Protein AF-A0A942BEG3-F1 (afdb_monomer_lite)

Radius of gyration: 20.38 Å; chains: 1; bounding box: 55×44×57 Å

Structure (mmCIF, N/CA/C/O backbone):
data_AF-A0A942BEG3-F1
#
_entry.id   AF-A0A942BEG3-F1
#
loop_
_atom_site.group_PDB
_atom_site.id
_atom_site.type_symbol
_atom_site.label_atom_id
_atom_site.label_alt_id
_atom_site.label_comp_id
_atom_site.label_asym_id
_atom_site.label_entity_id
_atom_site.label_seq_id
_atom_site.pdbx_PDB_ins_code
_atom_site.Cartn_x
_atom_site.Cartn_y
_atom_site.Cartn_z
_atom_site.occupancy
_atom_site.B_iso_or_equiv
_atom_site.auth_seq_id
_atom_site.auth_comp_id
_atom_site.auth_asym_id
_atom_site.auth_atom_id
_atom_site.pdbx_PDB_model_num
ATOM 1 N N . MET A 1 1 ? -30.426 5.022 22.276 1.00 40.81 1 MET A N 1
ATOM 2 C CA . MET A 1 1 ? -29.641 4.137 23.157 1.00 40.81 1 MET A CA 1
ATOM 3 C C . MET A 1 1 ? -28.323 3.925 22.441 1.00 40.81 1 MET A C 1
ATOM 5 O O . MET A 1 1 ? -28.364 3.618 21.261 1.00 40.81 1 MET A O 1
ATOM 9 N N . THR A 1 2 ? -27.193 4.269 23.053 1.00 52.31 2 THR A N 1
ATOM 10 C CA . THR A 1 2 ? -25.874 4.032 22.446 1.00 52.31 2 THR A CA 1
ATOM 11 C C . THR A 1 2 ? -25.493 2.594 22.734 1.00 52.31 2 THR A C 1
ATOM 13 O O . THR A 1 2 ? -25.262 2.273 23.895 1.00 52.31 2 THR A O 1
ATOM 16 N N . ASP A 1 3 ? -25.489 1.747 21.712 1.00 76.31 3 ASP A N 1
ATOM 17 C CA . ASP A 1 3 ? -25.091 0.347 21.834 1.00 76.31 3 ASP A CA 1
ATOM 18 C C . ASP A 1 3 ? -23.605 0.223 22.205 1.00 76.31 3 ASP A C 1
ATOM 20 O O . ASP A 1 3 ? -22.800 1.132 21.959 1.00 76.31 3 ASP A O 1
ATOM 24 N N . SER A 1 4 ? -23.239 -0.901 22.827 1.00 82.00 4 SER A N 1
ATOM 25 C CA . SER A 1 4 ? -21.840 -1.212 23.120 1.00 82.00 4 SER A CA 1
ATOM 26 C C . SER A 1 4 ? -20.999 -1.124 21.842 1.00 82.00 4 SER A C 1
ATOM 28 O O . SER A 1 4 ? -21.424 -1.557 20.774 1.00 82.00 4 SER A O 1
ATOM 30 N N . THR A 1 5 ? -19.813 -0.525 21.935 1.00 90.25 5 THR A N 1
ATOM 31 C CA . THR A 1 5 ? -18.969 -0.228 20.770 1.00 90.25 5 THR A CA 1
ATOM 32 C C . THR A 1 5 ? -17.614 -0.914 20.882 1.00 90.25 5 THR A C 1
ATOM 34 O O . THR A 1 5 ? -16.876 -0.704 21.849 1.00 90.25 5 THR A O 1
ATOM 37 N N . TRP A 1 6 ? -17.265 -1.685 19.857 1.00 93.06 6 TRP A N 1
ATOM 38 C CA . TRP A 1 6 ? -15.943 -2.275 19.691 1.00 93.06 6 TRP A CA 1
ATOM 39 C C . TRP A 1 6 ? -14.926 -1.259 19.154 1.00 93.06 6 TRP A C 1
ATOM 41 O O . TRP A 1 6 ? -15.223 -0.465 18.262 1.00 93.06 6 TRP A O 1
ATOM 51 N N . LEU A 1 7 ? -13.709 -1.312 19.692 1.00 92.56 7 LEU A N 1
ATOM 52 C CA . LEU A 1 7 ? -12.570 -0.477 19.322 1.00 92.56 7 LEU A CA 1
ATOM 53 C C . LEU A 1 7 ? -11.312 -1.341 19.210 1.00 92.56 7 LEU A C 1
ATOM 55 O O . LEU A 1 7 ? -11.016 -2.139 20.099 1.00 92.56 7 LEU A O 1
ATOM 59 N N . ALA A 1 8 ? -10.526 -1.132 18.163 1.00 93.19 8 ALA A N 1
ATOM 60 C CA . ALA A 1 8 ? -9.246 -1.793 17.949 1.00 93.19 8 ALA A CA 1
ATOM 61 C C . ALA A 1 8 ? -8.104 -0.807 18.238 1.00 93.19 8 ALA A C 1
ATOM 63 O O . ALA A 1 8 ? -7.945 0.191 17.543 1.00 93.19 8 ALA A O 1
ATOM 64 N N . LYS A 1 9 ? -7.313 -1.051 19.285 1.00 92.31 9 LYS A N 1
ATOM 65 C CA . LYS A 1 9 ? -6.178 -0.204 19.671 1.00 92.31 9 LYS A CA 1
ATOM 66 C C . LYS A 1 9 ? -5.033 -0.363 18.676 1.00 92.31 9 LYS A C 1
ATOM 68 O O . LYS A 1 9 ? -4.484 -1.458 18.529 1.00 92.31 9 LYS A O 1
ATOM 73 N N . LEU A 1 10 ? -4.643 0.745 18.065 1.00 92.88 10 LEU A N 1
ATOM 74 C CA . LEU A 1 10 ? -3.567 0.826 17.092 1.00 92.88 10 LEU A CA 1
ATOM 75 C C . LEU A 1 10 ? -2.234 1.181 17.755 1.00 92.88 10 LEU A C 1
ATOM 77 O O . LEU A 1 10 ? -2.175 1.851 18.788 1.00 92.88 10 LEU A O 1
ATOM 81 N N . THR A 1 11 ? -1.153 0.758 17.115 1.00 90.19 11 THR A N 1
ATOM 82 C CA . THR A 1 11 ? 0.217 1.203 17.379 1.00 90.19 11 THR A CA 1
ATOM 83 C C . THR A 1 11 ? 0.838 1.703 16.084 1.00 90.19 11 THR A C 1
ATOM 85 O O . THR A 1 11 ? 0.366 1.384 14.997 1.00 90.19 11 THR A O 1
ATOM 88 N N . GLY A 1 12 ? 1.903 2.487 16.181 1.00 86.50 12 GLY A N 1
ATOM 89 C CA . GLY A 1 12 ? 2.607 2.998 15.013 1.00 86.50 12 GLY A CA 1
ATOM 90 C C . GLY A 1 12 ? 3.121 4.403 15.246 1.00 86.50 12 GLY A C 1
ATOM 91 O O . GLY A 1 12 ? 3.011 4.950 16.346 1.00 86.50 12 GLY A O 1
ATOM 92 N N . ASP A 1 13 ? 3.693 4.967 14.193 1.00 85.38 13 ASP A N 1
ATOM 93 C CA . ASP A 1 13 ? 4.140 6.348 14.193 1.00 85.38 13 ASP A CA 1
ATOM 94 C C . ASP A 1 13 ? 2.942 7.309 14.298 1.00 85.38 13 ASP A C 1
ATOM 96 O O . ASP A 1 13 ? 1.910 7.127 13.641 1.00 85.38 13 ASP A O 1
ATOM 100 N N . SER A 1 14 ? 3.060 8.326 15.155 1.00 85.25 14 SER A N 1
ATOM 101 C CA . SER A 1 14 ? 1.963 9.262 15.413 1.00 85.25 14 SER A CA 1
ATOM 102 C C . SER A 1 14 ? 1.617 10.101 14.188 1.00 85.25 14 SER A C 1
ATOM 104 O O . SER A 1 14 ? 0.451 10.459 14.031 1.00 85.25 14 SER A O 1
ATOM 106 N N . LEU A 1 15 ? 2.580 10.375 13.303 1.00 84.25 15 LEU A N 1
ATOM 107 C CA . LEU A 1 15 ? 2.332 11.123 12.078 1.00 84.25 15 LEU A CA 1
ATOM 108 C C . LEU A 1 15 ? 1.559 10.274 11.068 1.00 84.25 15 LEU A C 1
ATOM 110 O O . LEU A 1 15 ? 0.627 10.787 10.449 1.00 84.25 15 LEU A O 1
ATOM 114 N N . THR A 1 16 ? 1.863 8.972 10.953 1.00 86.56 16 THR A N 1
ATOM 115 C CA . THR A 1 16 ? 1.041 8.048 10.148 1.00 86.56 16 THR A CA 1
ATOM 116 C C . THR A 1 16 ? -0.406 8.056 10.634 1.00 86.56 16 THR A C 1
ATOM 118 O O . THR A 1 16 ? -1.333 8.203 9.840 1.00 86.56 16 THR A O 1
ATOM 121 N N . LEU A 1 17 ? -0.607 7.911 11.946 1.00 90.50 17 LEU A N 1
ATOM 122 C CA . LEU A 1 17 ? -1.939 7.816 12.545 1.00 90.50 17 LEU A CA 1
ATOM 123 C C . LEU A 1 17 ? -2.729 9.127 12.404 1.00 90.50 17 LEU A C 1
ATOM 125 O O . LEU A 1 17 ? -3.921 9.084 12.112 1.00 90.50 17 LEU A O 1
ATOM 129 N N . GLN A 1 18 ? -2.069 10.283 12.525 1.00 88.12 18 GLN A N 1
ATOM 130 C CA . GLN A 1 18 ? -2.678 11.595 12.268 1.00 88.12 18 GLN A CA 1
ATOM 131 C C . GLN A 1 18 ? -3.032 11.796 10.790 1.00 88.12 18 GLN A C 1
ATOM 133 O O . GLN A 1 18 ? -4.123 12.273 10.484 1.00 88.12 18 GLN A O 1
ATOM 138 N N . CYS A 1 19 ? -2.141 11.404 9.875 1.00 86.19 19 CYS A N 1
ATOM 139 C CA . CYS A 1 19 ? -2.401 11.445 8.437 1.00 86.19 19 CYS A CA 1
ATOM 140 C C . CYS A 1 19 ? -3.635 10.601 8.078 1.00 86.19 19 CYS A C 1
ATOM 142 O O . CYS A 1 19 ? -4.570 11.103 7.453 1.00 86.19 19 CYS A O 1
ATOM 144 N N . LEU A 1 20 ? -3.690 9.355 8.562 1.00 87.81 20 LEU A N 1
ATOM 145 C CA . LEU A 1 20 ? -4.831 8.463 8.358 1.00 87.81 20 LEU A CA 1
ATOM 146 C C . LEU A 1 20 ? -6.110 8.977 9.032 1.00 87.81 20 LEU A C 1
ATOM 148 O O . LEU A 1 20 ? -7.185 8.847 8.460 1.00 87.81 20 LEU A O 1
ATOM 152 N N . GLN A 1 21 ? -6.028 9.595 10.211 1.00 88.19 21 GLN A N 1
ATOM 153 C CA . GLN A 1 21 ? -7.191 10.224 10.842 1.00 88.19 21 GLN A CA 1
ATOM 154 C C . GLN A 1 21 ? -7.774 11.350 9.981 1.00 88.19 21 GLN A C 1
ATOM 156 O O . GLN A 1 21 ? -8.994 11.462 9.871 1.00 88.19 21 GLN A O 1
ATOM 161 N N . GLY A 1 22 ? -6.921 12.162 9.350 1.00 82.69 22 GLY A N 1
ATOM 162 C CA . GLY A 1 22 ? -7.369 13.172 8.390 1.00 82.69 22 GLY A CA 1
ATOM 163 C C . GLY A 1 22 ? -8.104 12.555 7.199 1.00 82.69 22 GLY A C 1
ATOM 164 O O . GLY A 1 22 ? -9.065 13.136 6.709 1.00 82.69 22 GLY A O 1
ATOM 165 N N . MET A 1 23 ? -7.695 11.356 6.779 1.00 81.44 23 MET A N 1
ATOM 166 C CA . MET A 1 23 ? -8.265 10.614 5.651 1.00 81.44 23 MET A CA 1
ATOM 167 C C . MET A 1 23 ? -9.548 9.836 5.976 1.00 81.44 23 MET A C 1
ATOM 169 O O . MET A 1 23 ? -10.380 9.635 5.094 1.00 81.44 23 MET A O 1
ATOM 173 N N . PHE A 1 24 ? -9.712 9.395 7.225 1.00 81.50 24 PHE A N 1
ATOM 174 C CA . PHE A 1 24 ? -10.790 8.508 7.668 1.00 81.50 24 PHE A CA 1
ATOM 175 C C . PHE A 1 24 ? -11.441 9.054 8.947 1.00 81.50 24 PHE A C 1
ATOM 177 O O . PHE A 1 24 ? -11.011 8.771 10.070 1.00 81.50 24 PHE A O 1
ATOM 184 N N . SER A 1 25 ? -12.477 9.876 8.760 1.00 71.12 25 SER A N 1
ATOM 185 C CA . SER A 1 25 ? -13.145 10.630 9.832 1.00 71.12 25 SER A CA 1
ATOM 186 C C . SER A 1 25 ? -14.675 10.473 9.8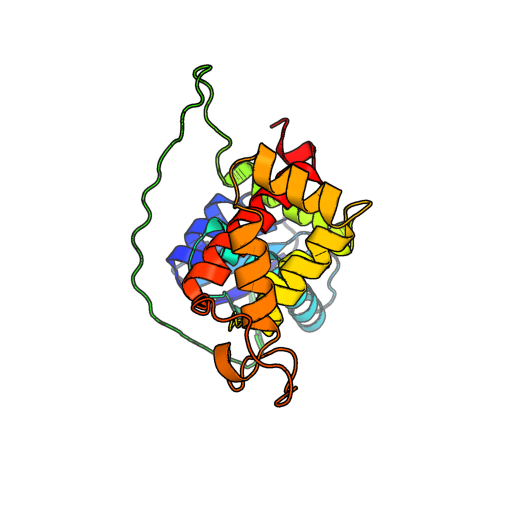60 1.00 71.12 25 SER A C 1
ATOM 188 O O . SER A 1 25 ? -15.368 11.258 10.509 1.00 71.12 25 SER A O 1
ATOM 190 N N . ASP A 1 26 ? -15.225 9.461 9.185 1.00 73.50 26 ASP A N 1
ATOM 191 C CA . ASP A 1 26 ? -16.673 9.231 9.101 1.00 73.50 26 ASP A CA 1
ATOM 192 C C . ASP A 1 26 ? -17.178 8.117 10.031 1.00 73.50 26 ASP A C 1
ATOM 194 O O . ASP A 1 26 ? -16.445 7.594 10.861 1.00 73.50 26 ASP A O 1
ATOM 198 N N . GLN A 1 27 ? -18.475 7.802 9.956 1.00 68.75 27 GLN A N 1
ATOM 199 C CA . GLN A 1 27 ? -19.100 6.803 10.827 1.00 68.75 27 GLN A CA 1
ATOM 200 C C . GLN A 1 27 ? -18.827 5.348 10.414 1.00 68.75 27 GLN A C 1
ATOM 202 O O . GLN A 1 27 ? -19.077 4.455 11.223 1.00 68.75 27 GLN A O 1
ATOM 207 N N . GLU A 1 28 ? -18.356 5.093 9.191 1.00 82.69 28 GLU A N 1
ATOM 208 C CA . GLU A 1 28 ? -18.047 3.742 8.711 1.00 82.69 28 GLU A CA 1
ATOM 209 C C . GLU A 1 28 ? -16.646 3.312 9.140 1.00 82.69 28 GLU A C 1
ATOM 211 O O . GLU A 1 28 ? -16.483 2.189 9.609 1.00 82.69 28 GLU A O 1
ATOM 216 N N . LEU A 1 29 ? -15.660 4.211 9.049 1.00 87.69 29 LEU A N 1
ATOM 217 C CA . LEU A 1 29 ? -14.286 3.959 9.477 1.00 87.69 29 LEU A CA 1
ATOM 218 C C . LEU A 1 29 ? -13.684 5.214 10.115 1.00 87.69 29 LEU A C 1
ATOM 220 O O . LEU A 1 29 ? -13.542 6.255 9.471 1.00 87.69 29 LEU A O 1
ATOM 224 N N . LEU A 1 30 ? -13.297 5.102 11.383 1.00 89.75 30 LEU A N 1
ATOM 225 C CA . LEU A 1 30 ? -12.898 6.239 12.202 1.00 89.75 30 LEU A CA 1
ATOM 226 C C . LEU A 1 30 ? -11.649 5.934 13.018 1.00 89.75 30 LEU A C 1
ATOM 228 O O . LEU A 1 30 ? -11.636 5.004 13.827 1.00 89.75 30 LEU A O 1
ATOM 232 N N . LEU A 1 31 ? -10.625 6.772 12.862 1.00 91.44 31 LEU A N 1
ATOM 233 C CA . LEU A 1 31 ? -9.457 6.768 13.738 1.00 91.44 31 LEU A CA 1
ATOM 234 C C . LEU A 1 31 ? -9.611 7.840 14.822 1.00 91.44 31 LEU A C 1
ATOM 236 O O . LEU A 1 31 ? -9.797 9.027 14.544 1.00 91.44 31 LEU A O 1
ATOM 240 N N . LYS A 1 32 ? -9.512 7.423 16.085 1.00 91.00 32 LYS A N 1
ATOM 241 C CA . LYS A 1 32 ? -9.624 8.298 17.258 1.00 91.00 32 LYS A CA 1
ATOM 242 C C . LYS A 1 32 ? -8.336 8.298 18.052 1.00 91.00 32 LYS A C 1
ATOM 244 O O . LYS A 1 32 ? -7.739 7.247 18.261 1.00 91.00 32 LYS A O 1
ATOM 249 N N . ASN A 1 33 ? -7.973 9.471 18.555 1.00 91.25 33 ASN A N 1
ATOM 250 C CA . ASN A 1 33 ? -7.007 9.601 19.632 1.00 91.25 33 ASN A CA 1
ATOM 251 C C . ASN A 1 33 ? -7.777 9.827 20.938 1.00 91.25 33 ASN A C 1
ATOM 253 O O . ASN A 1 33 ? -8.463 10.838 21.081 1.00 91.25 33 ASN A O 1
ATOM 257 N N . GLU A 1 34 ? -7.690 8.881 21.868 1.00 89.50 34 GLU A N 1
ATOM 258 C CA . GLU A 1 34 ? -8.261 9.003 23.207 1.00 89.50 34 GLU A CA 1
ATOM 259 C C . GLU A 1 34 ? -7.121 8.991 24.226 1.00 89.50 34 GLU A C 1
ATOM 261 O O . GLU A 1 34 ? -6.489 7.962 24.462 1.00 89.50 34 GLU A O 1
ATOM 266 N N . SER A 1 35 ? -6.851 10.146 24.839 1.00 85.81 35 SER A N 1
ATOM 267 C CA . SER A 1 35 ? -5.828 10.293 25.887 1.00 85.81 35 SER A CA 1
ATOM 268 C C . SER A 1 35 ? -4.427 9.812 25.472 1.00 85.81 35 SER A C 1
ATOM 270 O O . SER A 1 35 ? -3.689 9.270 26.291 1.00 85.81 35 SER A O 1
ATOM 272 N N . GLY A 1 36 ? -4.056 10.005 24.202 1.00 85.06 36 GLY A N 1
ATOM 273 C CA . GLY A 1 36 ? -2.754 9.609 23.655 1.00 85.06 36 GLY A CA 1
ATOM 274 C C . GLY A 1 36 ? -2.714 8.207 23.043 1.00 85.06 36 GLY A C 1
ATOM 275 O O . GLY A 1 36 ? -1.760 7.895 22.334 1.00 85.06 36 GLY A O 1
ATOM 276 N N . ASP A 1 37 ? -3.751 7.393 23.245 1.00 89.12 37 ASP A N 1
ATOM 277 C CA . ASP A 1 37 ? -3.900 6.096 22.591 1.00 89.12 37 ASP A CA 1
ATOM 278 C C . ASP A 1 37 ? -4.717 6.225 21.301 1.00 89.12 37 ASP A C 1
ATOM 280 O O . ASP A 1 37 ? -5.713 6.948 21.245 1.00 89.12 37 ASP A O 1
ATOM 284 N N . TRP A 1 38 ? -4.323 5.479 20.270 1.00 92.56 38 TRP A N 1
ATOM 285 C CA . TRP A 1 38 ? -5.026 5.454 18.991 1.00 92.56 38 TRP A CA 1
ATOM 286 C C . TRP A 1 38 ? -5.954 4.251 18.885 1.00 92.56 38 TRP A C 1
ATOM 288 O O . TRP A 1 38 ? -5.572 3.130 19.221 1.00 92.56 38 TRP A O 1
ATOM 298 N N . PHE A 1 39 ? -7.161 4.476 18.377 1.00 93.50 39 PHE A N 1
ATOM 299 C CA . PHE A 1 39 ? -8.176 3.448 18.192 1.00 93.50 39 PHE A CA 1
ATOM 300 C C . PHE A 1 39 ? -8.786 3.534 16.799 1.00 93.50 39 PHE A C 1
ATOM 302 O O . PHE A 1 39 ? -9.136 4.617 16.335 1.00 93.50 39 PHE A O 1
ATOM 309 N N . LEU A 1 40 ? -8.954 2.378 16.171 1.00 94.31 40 LEU A N 1
ATOM 310 C CA . LEU A 1 40 ? -9.803 2.177 15.013 1.00 94.31 40 LEU A CA 1
ATOM 311 C C . LEU A 1 40 ? -11.204 1.793 15.488 1.00 94.31 40 LEU A C 1
ATOM 313 O O . LEU A 1 40 ? -11.367 0.896 16.318 1.00 94.31 40 LEU A O 1
ATOM 317 N N . GLN A 1 41 ? -12.206 2.456 14.934 1.00 93.75 41 GLN A N 1
ATOM 318 C CA . GLN A 1 41 ? -13.604 2.066 15.006 1.00 93.75 41 GLN A CA 1
ATOM 319 C C . GLN A 1 41 ? -14.089 1.830 13.578 1.00 93.75 41 GLN A C 1
ATOM 321 O O . GLN A 1 41 ? -13.846 2.662 12.707 1.00 93.75 41 GLN A O 1
ATOM 326 N N . ALA A 1 42 ? -14.768 0.713 13.349 1.00 92.31 42 ALA A N 1
ATOM 327 C CA . ALA A 1 42 ? -15.281 0.337 12.041 1.00 92.31 42 ALA A CA 1
ATOM 328 C C . ALA A 1 42 ? -16.721 -0.170 12.173 1.00 92.31 42 ALA A C 1
ATOM 330 O O . ALA A 1 42 ? -17.075 -0.763 13.198 1.00 92.31 42 ALA A O 1
ATOM 331 N N . LYS A 1 43 ? -17.554 0.054 11.157 1.00 91.44 43 LYS A N 1
ATOM 332 C CA . LYS A 1 43 ? -18.934 -0.452 11.126 1.00 91.44 43 LYS A CA 1
ATOM 333 C C . LYS A 1 43 ? -18.962 -1.979 11.122 1.00 91.44 43 LYS A C 1
ATOM 335 O O . LYS A 1 43 ? -19.804 -2.566 11.787 1.00 91.44 43 LYS A O 1
ATOM 340 N N . GLU A 1 44 ? -18.001 -2.604 10.454 1.00 90.94 44 GLU A N 1
ATOM 341 C CA . GLU A 1 44 ? -17.806 -4.052 10.369 1.00 90.94 44 GLU A CA 1
ATOM 342 C C . GLU A 1 44 ? -17.633 -4.699 11.751 1.00 90.94 44 GLU A C 1
ATOM 344 O O . GLU A 1 44 ? -17.971 -5.864 11.944 1.00 90.94 44 GLU A O 1
ATOM 349 N N . PHE A 1 45 ? -17.170 -3.943 12.754 1.00 94.12 45 PHE A N 1
ATOM 350 C CA . PHE A 1 45 ? -17.065 -4.467 14.114 1.00 94.12 45 PHE A CA 1
ATOM 351 C C . PHE A 1 45 ? -18.431 -4.700 14.768 1.00 94.12 45 PHE A C 1
ATOM 353 O O . PHE A 1 45 ? -18.506 -5.468 15.720 1.00 94.12 45 PHE A O 1
ATOM 360 N N . GLN A 1 46 ? -19.509 -4.070 14.290 1.00 91.25 46 GLN A N 1
ATOM 361 C CA . GLN A 1 46 ? -20.857 -4.250 14.849 1.00 91.25 46 GLN A CA 1
ATOM 362 C C . GLN A 1 46 ? -21.384 -5.674 14.649 1.00 91.25 46 GLN A C 1
ATOM 364 O O . GLN A 1 46 ? -22.150 -6.160 15.477 1.00 91.25 46 GLN A O 1
ATOM 369 N N . ASP A 1 47 ? -20.937 -6.345 13.587 1.00 91.50 47 ASP A N 1
ATOM 370 C CA . ASP A 1 47 ? -21.334 -7.717 13.270 1.00 91.50 47 ASP A CA 1
ATOM 371 C C . ASP A 1 47 ? -20.476 -8.766 14.006 1.00 91.50 47 ASP A C 1
ATOM 373 O O . ASP A 1 47 ? -20.794 -9.958 13.982 1.00 91.50 47 ASP A O 1
ATOM 377 N N . CYS A 1 48 ? -19.405 -8.335 14.687 1.00 92.06 48 CYS A N 1
ATOM 378 C CA . CYS A 1 48 ? -18.502 -9.209 15.431 1.00 92.06 48 CYS A CA 1
ATOM 379 C C . CYS A 1 48 ? -19.074 -9.579 16.807 1.00 92.06 48 CYS A C 1
ATOM 381 O O . CYS A 1 48 ? -19.497 -8.728 17.598 1.00 92.06 48 CYS A O 1
ATOM 383 N N . ARG A 1 49 ? -19.011 -10.868 17.131 1.00 90.31 49 ARG A N 1
ATOM 384 C CA . ARG A 1 49 ? -19.583 -11.466 18.346 1.00 90.31 49 ARG A CA 1
ATOM 385 C C . ARG A 1 49 ? -18.635 -11.412 19.533 1.00 90.31 49 ARG A C 1
ATOM 387 O O . ARG A 1 49 ? -19.086 -11.352 20.676 1.00 90.31 49 ARG A O 1
ATOM 394 N N . ASP A 1 50 ? -17.334 -11.437 19.270 1.00 86.62 50 ASP A N 1
ATOM 395 C CA . ASP A 1 50 ? -16.296 -11.434 20.292 1.00 86.62 50 ASP A CA 1
ATOM 396 C C . ASP A 1 50 ? -15.046 -10.656 19.859 1.00 86.62 50 ASP A C 1
ATOM 398 O O . ASP A 1 50 ? -14.916 -10.194 18.724 1.00 86.62 50 ASP A O 1
ATOM 402 N N . SER A 1 51 ? -14.113 -10.482 20.797 1.00 84.38 51 SER A N 1
ATOM 403 C CA . SER A 1 51 ? -12.890 -9.717 20.563 1.00 84.38 51 SER A CA 1
ATOM 404 C C . SER A 1 51 ? -11.927 -10.380 19.574 1.00 84.38 51 SER A C 1
ATOM 406 O O . SER A 1 51 ? -11.091 -9.675 19.011 1.00 84.38 51 SER A O 1
ATOM 408 N N . GLY A 1 52 ? -12.026 -11.695 19.352 1.00 82.12 52 GLY A N 1
ATOM 409 C CA . GLY A 1 52 ? -11.239 -12.417 18.356 1.00 82.12 52 GLY A CA 1
ATOM 410 C C . GLY A 1 52 ? -11.714 -12.111 16.938 1.00 82.12 52 GLY A C 1
ATOM 411 O O . GLY A 1 52 ? -10.896 -11.763 16.089 1.00 82.12 52 GLY A O 1
ATOM 412 N N . GLU A 1 53 ? -13.028 -12.138 16.702 1.00 89.81 53 GLU A N 1
ATOM 413 C CA . GLU A 1 53 ? -13.619 -11.729 15.417 1.00 89.81 53 GLU A CA 1
ATOM 414 C C . GLU A 1 53 ? -13.282 -10.265 15.082 1.00 89.81 53 GLU A C 1
ATOM 416 O O . GLU A 1 53 ? -12.883 -9.955 13.955 1.00 89.81 53 GLU A O 1
ATOM 421 N N . VAL A 1 54 ? -13.338 -9.367 16.075 1.00 90.44 54 VAL A N 1
ATOM 422 C CA . VAL A 1 54 ? -12.915 -7.966 15.895 1.00 90.44 54 VAL A CA 1
ATOM 423 C C . VAL A 1 54 ? -11.425 -7.867 15.577 1.00 90.44 54 VAL A C 1
ATOM 425 O O . VAL A 1 54 ? -11.041 -7.059 14.738 1.00 90.44 54 VAL A O 1
ATOM 428 N N . TYR A 1 55 ? -10.573 -8.657 16.236 1.00 86.88 55 TYR A N 1
ATOM 429 C CA . TYR A 1 55 ? -9.130 -8.628 15.995 1.00 86.88 55 TYR A CA 1
ATOM 430 C C . TYR A 1 55 ? -8.785 -9.043 14.560 1.00 86.88 55 TYR A C 1
ATOM 432 O O . TYR A 1 55 ? -8.015 -8.348 13.897 1.00 86.88 55 TYR A O 1
ATOM 440 N N . GLU A 1 56 ? -9.378 -10.130 14.062 1.00 88.88 56 GLU A N 1
ATOM 441 C CA . GLU A 1 56 ? -9.157 -10.593 12.688 1.00 88.88 56 GLU A CA 1
ATOM 442 C C . GLU A 1 56 ? -9.692 -9.583 11.663 1.00 88.88 56 GLU A C 1
ATOM 444 O O . GLU A 1 56 ? -8.958 -9.194 10.753 1.00 88.88 56 GLU A O 1
ATOM 449 N N . THR A 1 57 ? -10.903 -9.058 11.878 1.00 93.50 57 THR A N 1
ATOM 450 C CA . THR A 1 57 ? -11.491 -8.008 11.025 1.00 93.50 57 THR A CA 1
ATOM 451 C C . THR A 1 57 ? -10.625 -6.746 11.016 1.00 93.50 57 THR A C 1
ATOM 453 O O . THR A 1 57 ? -10.334 -6.173 9.965 1.00 93.50 57 THR A O 1
ATOM 456 N N . ALA A 1 58 ? -10.145 -6.313 12.185 1.00 93.19 58 ALA A N 1
ATOM 457 C CA . ALA A 1 58 ? -9.243 -5.175 12.294 1.00 93.19 58 ALA A CA 1
ATOM 458 C C . ALA A 1 58 ? -7.926 -5.445 11.560 1.00 93.19 58 ALA A C 1
ATOM 460 O O . ALA A 1 58 ? -7.437 -4.564 10.860 1.00 93.19 58 ALA A O 1
ATOM 461 N N . ARG A 1 59 ? -7.358 -6.652 11.664 1.00 91.50 59 ARG A N 1
ATOM 462 C CA . ARG A 1 59 ? -6.122 -7.019 10.961 1.00 91.50 59 ARG A CA 1
ATOM 463 C C . ARG A 1 59 ? -6.279 -6.910 9.443 1.00 91.50 59 ARG A C 1
ATOM 465 O O . ARG A 1 59 ? -5.377 -6.391 8.792 1.00 91.50 59 ARG A O 1
ATOM 472 N N . GLU A 1 60 ? -7.406 -7.353 8.892 1.00 91.88 60 GLU A N 1
ATOM 473 C CA . GLU A 1 60 ? -7.710 -7.215 7.461 1.00 91.88 60 GLU A CA 1
ATOM 474 C C . GLU A 1 60 ? -7.828 -5.744 7.041 1.00 91.88 60 GLU A C 1
ATOM 476 O O . GLU A 1 60 ? -7.212 -5.326 6.060 1.00 91.88 60 GLU A O 1
ATOM 481 N N . LEU A 1 61 ? -8.525 -4.922 7.830 1.00 92.62 61 LEU A N 1
ATOM 482 C CA . LEU A 1 61 ? -8.605 -3.478 7.588 1.00 92.62 61 LEU A CA 1
ATOM 483 C C . LEU A 1 61 ? -7.232 -2.797 7.685 1.00 92.62 61 LEU A C 1
ATOM 485 O O . LEU A 1 61 ? -6.927 -1.910 6.886 1.00 92.62 61 LEU A O 1
ATOM 489 N N . LEU A 1 62 ? -6.374 -3.220 8.620 1.00 92.38 62 LEU A N 1
ATOM 490 C CA . LEU A 1 62 ? -5.023 -2.680 8.779 1.00 92.38 62 LEU A CA 1
ATOM 491 C C . LEU A 1 62 ? -4.140 -2.923 7.552 1.00 92.38 62 LEU A C 1
ATOM 493 O O . LEU A 1 62 ? -3.296 -2.079 7.257 1.00 92.38 62 LEU A O 1
ATOM 497 N N . VAL A 1 63 ? -4.311 -4.038 6.835 1.00 91.88 63 VAL A N 1
ATOM 498 C CA . VAL A 1 63 ? -3.594 -4.282 5.569 1.00 91.88 63 VAL A CA 1
ATOM 499 C C . VAL A 1 63 ? -3.921 -3.174 4.569 1.00 91.88 63 VAL A C 1
ATOM 501 O O . VAL A 1 63 ? -3.018 -2.551 4.011 1.00 91.88 63 VAL A O 1
ATOM 504 N N . LEU A 1 64 ? -5.206 -2.861 4.403 1.00 92.12 64 LEU A N 1
ATOM 505 C CA . LEU A 1 64 ? -5.652 -1.831 3.469 1.00 92.12 64 LEU A CA 1
ATOM 506 C C . LEU A 1 64 ? -5.220 -0.428 3.916 1.00 92.12 64 LEU A C 1
ATOM 508 O O . LEU A 1 64 ? -4.681 0.334 3.112 1.00 92.12 64 LEU A O 1
ATOM 512 N N . LEU A 1 65 ? -5.371 -0.112 5.207 1.00 91.94 65 LEU A N 1
ATOM 513 C CA . LEU A 1 65 ? -4.936 1.164 5.785 1.00 91.94 65 LEU A CA 1
ATOM 514 C C . LEU A 1 65 ? -3.429 1.385 5.623 1.00 91.94 65 LEU A C 1
ATOM 516 O O . LEU A 1 65 ? -3.010 2.484 5.272 1.00 91.94 65 LEU A O 1
ATOM 520 N N . ASN A 1 66 ? -2.613 0.348 5.827 1.00 92.00 66 ASN A N 1
ATOM 521 C CA . ASN A 1 66 ? -1.172 0.424 5.599 1.00 92.00 66 ASN A CA 1
ATOM 522 C C . ASN A 1 66 ? -0.830 0.621 4.118 1.00 92.00 66 ASN A C 1
ATOM 524 O O . ASN A 1 66 ? 0.100 1.364 3.812 1.00 92.00 66 ASN A O 1
ATOM 528 N N . GLY A 1 67 ? -1.587 0.018 3.196 1.00 92.00 67 GLY A N 1
ATOM 529 C CA . GLY A 1 67 ? -1.435 0.264 1.760 1.00 92.00 67 GLY A CA 1
ATOM 530 C C . GLY A 1 67 ? -1.716 1.721 1.379 1.00 92.00 67 GLY A C 1
ATOM 531 O O . GLY A 1 67 ? -0.937 2.336 0.651 1.00 92.00 67 GLY A O 1
ATOM 532 N N . VAL A 1 68 ? -2.786 2.306 1.929 1.00 90.25 68 VAL A N 1
ATOM 533 C CA . VAL A 1 68 ? -3.112 3.733 1.754 1.00 90.25 68 VAL A CA 1
ATOM 534 C C . VAL A 1 68 ? -2.033 4.616 2.391 1.00 90.25 68 VAL A C 1
ATOM 536 O O . VAL A 1 68 ? -1.512 5.527 1.745 1.00 90.25 68 VAL A O 1
ATOM 539 N N . ALA A 1 69 ? -1.619 4.319 3.624 1.00 89.19 69 ALA A N 1
ATOM 540 C CA . ALA A 1 69 ? -0.565 5.061 4.314 1.00 89.19 69 ALA A CA 1
ATOM 541 C C . ALA A 1 69 ? 0.760 5.051 3.537 1.00 89.19 69 ALA A C 1
ATOM 543 O O . ALA A 1 69 ? 1.422 6.087 3.435 1.00 89.19 69 ALA A O 1
ATOM 544 N N . ALA A 1 70 ? 1.125 3.912 2.943 1.00 89.38 70 ALA A N 1
ATOM 545 C CA . ALA A 1 70 ? 2.333 3.772 2.138 1.00 89.38 70 ALA A CA 1
ATOM 546 C C . ALA A 1 70 ? 2.327 4.691 0.904 1.00 89.38 70 ALA A C 1
ATOM 548 O O . ALA A 1 70 ? 3.384 5.181 0.505 1.00 89.38 70 ALA A O 1
ATOM 549 N N . LEU A 1 71 ? 1.153 4.958 0.322 1.00 88.19 71 LEU A N 1
ATOM 550 C CA . LEU A 1 71 ? 1.010 5.847 -0.831 1.00 88.19 71 LEU A CA 1
ATOM 551 C C . LEU A 1 71 ? 0.985 7.326 -0.459 1.00 88.19 71 LEU A C 1
ATOM 553 O O . LEU A 1 71 ? 1.533 8.135 -1.209 1.00 88.19 71 LEU A O 1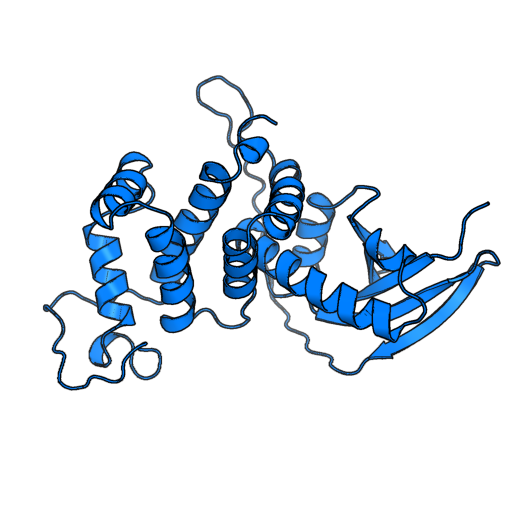
ATOM 557 N N . TYR A 1 72 ? 0.328 7.688 0.644 1.00 85.00 72 TYR A N 1
ATOM 558 C CA . TYR A 1 72 ? -0.038 9.085 0.900 1.00 85.00 72 TYR A CA 1
ATOM 559 C C . TYR A 1 72 ? 0.572 9.689 2.166 1.00 85.00 72 TYR A C 1
ATOM 561 O O . TYR A 1 72 ? 0.758 10.901 2.221 1.00 85.00 72 TYR A O 1
ATOM 569 N N . CYS A 1 73 ? 0.924 8.877 3.164 1.00 80.88 73 CYS A N 1
ATOM 570 C CA . CYS A 1 73 ? 1.459 9.371 4.433 1.00 80.88 73 CYS A CA 1
ATOM 571 C C . CYS A 1 73 ? 2.991 9.338 4.494 1.00 80.88 73 CYS A C 1
ATOM 573 O O . CYS A 1 73 ? 3.565 9.921 5.401 1.00 80.88 73 CYS A O 1
ATOM 575 N N . ASN A 1 74 ? 3.666 8.672 3.548 1.00 70.38 74 ASN A N 1
ATOM 576 C CA . ASN A 1 74 ? 5.130 8.522 3.508 1.00 70.38 74 ASN A CA 1
ATOM 577 C C . ASN A 1 74 ? 5.761 8.001 4.822 1.00 70.38 74 ASN A C 1
ATOM 579 O O . ASN A 1 74 ? 6.956 8.173 5.030 1.00 70.38 74 ASN A O 1
ATOM 583 N N . ALA A 1 75 ? 4.986 7.358 5.695 1.00 71.50 75 ALA A N 1
ATOM 584 C CA . ALA A 1 75 ? 5.372 7.066 7.072 1.00 71.50 75 ALA A CA 1
ATOM 585 C C . ALA A 1 75 ? 5.329 5.555 7.383 1.00 71.50 75 ALA A C 1
ATOM 587 O O . ALA A 1 75 ? 4.997 4.732 6.527 1.00 71.50 75 ALA A O 1
ATOM 588 N N . GLY A 1 76 ? 5.755 5.178 8.594 1.00 75.81 76 GLY A N 1
ATOM 589 C CA . GLY A 1 76 ? 5.894 3.777 9.007 1.00 75.81 76 GLY A CA 1
ATOM 590 C C . GLY A 1 76 ? 4.552 3.045 9.162 1.00 75.81 76 GLY A C 1
ATOM 591 O O . GLY A 1 76 ? 3.523 3.701 9.350 1.00 75.81 76 GLY A O 1
ATOM 592 N N . PRO A 1 77 ? 4.550 1.698 9.119 1.00 84.44 77 PRO A N 1
ATOM 593 C CA . PRO A 1 77 ? 3.325 0.914 9.208 1.00 84.44 77 PRO A CA 1
ATOM 594 C C . PRO A 1 77 ? 2.667 1.045 10.585 1.00 84.44 77 PRO A C 1
ATOM 596 O O . PRO A 1 77 ? 3.342 1.173 11.612 1.00 84.44 77 PRO A O 1
ATOM 599 N N . ILE A 1 78 ? 1.342 0.955 10.594 1.00 90.44 78 ILE A N 1
ATOM 600 C CA . ILE A 1 78 ? 0.528 0.828 11.797 1.00 90.44 78 ILE A CA 1
ATOM 601 C C . ILE A 1 78 ? 0.316 -0.648 12.143 1.00 90.44 78 ILE A C 1
ATOM 603 O O . ILE A 1 78 ? 0.213 -1.510 11.266 1.00 90.44 78 ILE A O 1
ATOM 607 N N . GLY A 1 79 ? 0.262 -0.935 13.438 1.00 89.69 79 GLY A N 1
ATOM 608 C CA . GLY A 1 79 ? 0.018 -2.252 14.009 1.00 89.69 79 GLY A CA 1
ATOM 609 C C . GLY A 1 79 ? -1.236 -2.281 14.876 1.00 89.69 79 GLY A C 1
ATOM 610 O O . GLY A 1 79 ? -1.844 -1.251 15.170 1.00 89.69 79 GLY A O 1
ATOM 611 N N . LEU A 1 80 ? -1.615 -3.487 15.294 1.00 87.00 80 LEU A N 1
ATOM 612 C CA . LEU A 1 80 ? -2.774 -3.753 16.142 1.00 87.00 80 LEU A CA 1
ATOM 613 C C . LEU A 1 80 ? -2.300 -4.330 17.480 1.00 87.00 80 LEU A C 1
ATOM 615 O O . LEU A 1 80 ? -1.534 -5.289 17.501 1.00 87.00 80 LEU A O 1
ATOM 619 N N . CYS A 1 81 ? -2.746 -3.747 18.592 1.00 80.88 81 CYS A N 1
ATOM 620 C CA . CYS A 1 81 ? -2.283 -4.105 19.937 1.00 80.88 81 CYS A CA 1
ATOM 621 C C . CYS A 1 81 ? -3.347 -4.823 20.772 1.00 80.88 81 CYS A C 1
ATOM 623 O O . CYS A 1 81 ? -3.075 -5.835 21.419 1.00 80.88 81 CYS A O 1
ATOM 625 N N . SER A 1 82 ? -4.566 -4.296 20.801 1.00 80.69 82 SER A N 1
ATOM 626 C CA . SER A 1 82 ? -5.633 -4.853 21.630 1.00 80.69 82 SER A CA 1
ATOM 627 C C . SER A 1 82 ? -6.996 -4.525 21.050 1.00 80.69 82 SER A C 1
ATOM 629 O O . SER A 1 82 ? -7.137 -3.582 20.280 1.00 80.69 82 SER A O 1
ATOM 631 N N . VAL A 1 83 ? -8.017 -5.261 21.464 1.00 85.81 83 VAL A N 1
ATOM 632 C CA . VAL A 1 83 ? -9.418 -4.920 21.204 1.00 85.81 83 VAL A CA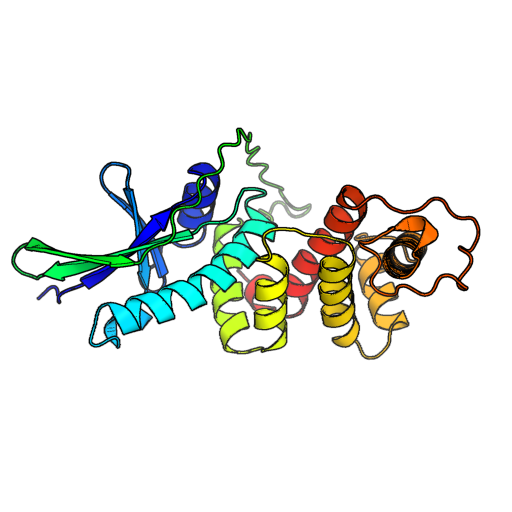 1
ATOM 633 C C . VAL A 1 83 ? -10.071 -4.531 22.523 1.00 85.81 83 VAL A C 1
ATOM 635 O O . VAL A 1 83 ? -9.760 -5.095 23.573 1.00 85.81 83 VAL A O 1
ATOM 638 N N . ARG A 1 84 ? -10.960 -3.543 22.482 1.00 86.81 84 ARG A N 1
ATOM 639 C CA . ARG A 1 84 ? -11.711 -3.028 23.622 1.00 86.81 84 ARG A CA 1
ATOM 640 C C . ARG A 1 84 ? -13.195 -2.977 23.274 1.00 86.81 84 ARG A C 1
ATOM 642 O O . ARG A 1 84 ? -13.551 -2.467 22.221 1.00 86.81 84 ARG A O 1
ATOM 649 N N . MET A 1 85 ? -14.050 -3.439 24.179 1.00 84.19 85 MET A N 1
ATOM 650 C CA . MET A 1 85 ? -15.477 -3.118 24.165 1.00 84.19 85 MET A CA 1
ATOM 651 C C . MET A 1 85 ? -15.737 -1.980 25.141 1.00 84.19 85 MET A C 1
ATOM 653 O O . MET A 1 85 ? -15.363 -2.074 26.317 1.00 84.19 85 MET A O 1
ATOM 657 N N . LYS A 1 86 ? -16.409 -0.937 24.661 1.00 84.56 86 LYS A N 1
ATOM 658 C CA . LYS A 1 86 ? -17.006 0.106 25.489 1.00 84.56 86 LYS A CA 1
ATOM 659 C C . LYS A 1 86 ? -18.485 -0.201 25.675 1.00 84.56 86 LYS A C 1
ATOM 661 O O . LYS A 1 86 ? -19.248 -0.123 24.717 1.00 84.56 86 LYS A O 1
ATOM 666 N N . HIS A 1 87 ? -18.869 -0.569 26.891 1.00 80.12 87 HIS A N 1
ATOM 667 C CA . HIS A 1 87 ? -20.250 -0.889 27.247 1.00 80.12 87 HIS A CA 1
ATOM 668 C C . HIS A 1 87 ? -21.081 0.379 27.468 1.00 80.12 87 HIS A C 1
ATOM 670 O O . HIS A 1 87 ? -20.545 1.467 27.699 1.00 80.12 87 HIS A O 1
ATOM 676 N N . VAL A 1 88 ? -22.406 0.237 27.396 1.00 77.25 88 VAL A N 1
ATOM 677 C CA . VAL A 1 88 ? -23.374 1.345 27.532 1.00 77.25 88 VAL A CA 1
ATOM 678 C C . VAL A 1 88 ? -23.291 2.039 28.897 1.00 77.25 88 VAL A C 1
ATOM 680 O O . VAL A 1 88 ? -23.522 3.240 29.004 1.00 77.25 88 VAL A O 1
ATOM 683 N N . ASP A 1 89 ? -22.922 1.293 29.936 1.00 75.12 89 ASP A N 1
ATOM 684 C CA . ASP A 1 89 ? -22.722 1.771 31.310 1.00 75.12 89 ASP A CA 1
ATOM 685 C C . ASP A 1 89 ? -21.375 2.494 31.522 1.00 75.12 89 ASP A C 1
ATOM 687 O O . ASP A 1 89 ? -21.075 2.952 32.624 1.00 75.12 89 ASP A O 1
ATOM 691 N N . GLY A 1 90 ? -20.560 2.612 30.468 1.00 70.19 90 GLY A N 1
ATOM 692 C CA . GLY A 1 90 ? -19.226 3.202 30.514 1.00 70.19 90 GLY A CA 1
ATOM 693 C C . GLY A 1 90 ? -18.127 2.230 30.946 1.00 70.19 90 GLY A C 1
ATOM 694 O O . GLY A 1 90 ? -16.957 2.622 30.947 1.00 70.19 90 GLY A O 1
ATOM 695 N N . HIS A 1 91 ? -18.453 0.974 31.270 1.00 74.50 91 HIS A N 1
ATOM 696 C CA . HIS A 1 91 ? -17.453 -0.041 31.573 1.00 74.50 91 HIS A CA 1
ATOM 697 C C . HIS A 1 91 ? -16.622 -0.380 30.328 1.00 74.50 91 HIS A C 1
ATOM 699 O O . HIS A 1 91 ? -17.123 -0.435 29.201 1.00 74.50 91 HIS A O 1
ATOM 705 N N . LEU A 1 92 ? -15.326 -0.624 30.531 1.00 76.62 92 LEU A N 1
ATOM 706 C CA . LEU A 1 92 ? -14.393 -0.998 29.474 1.00 76.62 92 LEU A CA 1
ATOM 707 C C . LEU A 1 92 ? -13.880 -2.410 29.732 1.00 76.62 92 LEU A C 1
ATOM 709 O O . LEU A 1 92 ? -13.274 -2.671 30.767 1.00 76.62 92 LEU A O 1
ATOM 713 N N . SER A 1 93 ? -14.051 -3.291 28.751 1.00 73.06 93 SER A N 1
ATOM 714 C CA . SER A 1 93 ? -13.388 -4.601 28.739 1.00 73.06 93 SER A CA 1
ATOM 715 C C . SER A 1 93 ? -12.368 -4.634 27.609 1.00 73.06 93 SER A C 1
ATOM 717 O O . SER A 1 93 ? -12.649 -4.139 26.520 1.00 73.06 93 SER A O 1
ATOM 719 N N . SER A 1 94 ? -11.167 -5.152 27.866 1.00 75.19 94 SER A N 1
ATOM 720 C CA . SER A 1 94 ? -10.070 -5.157 26.894 1.00 75.19 94 SER A CA 1
ATOM 721 C C . SER A 1 94 ? -9.436 -6.538 26.805 1.00 75.19 94 SER A C 1
ATOM 723 O O . SER A 1 94 ? -9.125 -7.148 27.824 1.00 75.19 94 SER A O 1
ATOM 725 N N . THR A 1 95 ? -9.187 -6.994 25.582 1.00 71.44 95 THR A N 1
ATOM 726 C CA . THR A 1 95 ? -8.423 -8.205 25.281 1.00 71.44 95 THR A CA 1
ATOM 727 C C . THR A 1 95 ? -7.152 -7.800 24.547 1.00 71.44 95 THR A C 1
ATOM 729 O O . THR A 1 95 ? -7.211 -7.096 23.540 1.00 71.44 95 THR A O 1
ATOM 732 N N . VAL A 1 96 ? -5.994 -8.201 25.069 1.00 69.94 96 VAL A N 1
ATOM 733 C CA . VAL A 1 96 ? -4.688 -7.904 24.468 1.00 69.94 96 VAL A CA 1
ATOM 734 C C . VAL A 1 96 ? -4.275 -9.070 23.581 1.00 69.94 96 VAL A C 1
ATOM 736 O O . VAL A 1 96 ? -4.314 -10.218 24.018 1.00 69.94 96 VAL A O 1
ATOM 739 N N . PHE A 1 97 ? -3.851 -8.765 22.358 1.00 62.81 97 PHE A N 1
ATOM 740 C CA . PHE A 1 97 ? -3.393 -9.748 21.384 1.00 62.81 97 PHE A CA 1
ATOM 741 C C . PHE A 1 97 ? -1.910 -9.477 21.106 1.00 62.81 97 PHE A C 1
ATOM 743 O O . PHE A 1 97 ? -1.516 -8.370 20.745 1.00 62.81 97 PHE A O 1
ATOM 750 N N . GLY A 1 98 ? -1.047 -10.453 21.382 1.00 42.34 98 GLY A N 1
ATOM 751 C CA . GLY A 1 98 ? 0.396 -10.224 21.433 1.00 42.34 98 GLY A CA 1
ATOM 752 C C . GLY A 1 98 ? 1.069 -10.118 20.062 1.00 42.34 98 GLY A C 1
ATOM 753 O O . GLY A 1 98 ? 1.311 -11.141 19.434 1.00 42.34 98 GLY A O 1
ATOM 754 N N . GLN A 1 99 ? 1.483 -8.907 19.671 1.00 43.12 99 GLN A N 1
ATOM 755 C CA . GLN A 1 99 ? 2.812 -8.599 19.108 1.00 43.12 99 GLN A CA 1
ATOM 756 C C . GLN A 1 99 ? 3.037 -7.073 19.101 1.00 43.12 99 GLN A C 1
ATOM 758 O O . GLN A 1 99 ? 2.348 -6.335 18.406 1.00 43.12 99 GLN A O 1
ATOM 763 N N . ILE A 1 100 ? 4.015 -6.585 19.874 1.00 38.06 100 ILE A N 1
ATOM 764 C CA . ILE A 1 100 ? 4.417 -5.168 19.895 1.00 38.06 100 ILE A CA 1
ATOM 765 C C . ILE A 1 100 ? 5.646 -5.008 18.993 1.00 38.06 100 ILE A C 1
ATOM 767 O O . ILE A 1 100 ? 6.694 -5.587 19.272 1.00 38.06 100 ILE A O 1
ATOM 771 N N . ARG A 1 101 ? 5.540 -4.196 17.936 1.00 43.50 101 ARG A N 1
ATOM 772 C CA . ARG A 1 101 ? 6.688 -3.663 17.184 1.00 43.50 101 ARG A CA 1
ATOM 773 C C . ARG A 1 101 ? 6.599 -2.139 17.204 1.00 43.50 101 ARG A C 1
ATOM 775 O O . ARG A 1 101 ? 5.587 -1.587 16.789 1.00 43.50 101 ARG A O 1
ATOM 782 N N . ALA A 1 102 ? 7.635 -1.467 17.701 1.00 34.31 102 ALA A N 1
ATOM 783 C CA . ALA A 1 102 ? 7.745 -0.010 17.687 1.00 34.31 102 ALA A CA 1
ATOM 784 C C . ALA A 1 102 ? 8.932 0.401 16.804 1.00 34.31 102 ALA A C 1
ATOM 786 O O . ALA A 1 102 ? 10.024 -0.151 16.943 1.00 34.31 102 ALA A O 1
ATOM 787 N N . ARG A 1 103 ? 8.727 1.370 15.907 1.00 40.56 103 ARG A N 1
ATOM 788 C CA . ARG A 1 103 ? 9.789 2.079 15.179 1.00 40.56 103 ARG A CA 1
ATOM 789 C C . ARG A 1 103 ? 9.589 3.576 15.394 1.00 40.56 103 ARG A C 1
ATOM 791 O O . ARG A 1 103 ? 8.467 4.052 15.290 1.00 40.56 103 ARG A O 1
ATOM 798 N N . MET A 1 104 ? 10.668 4.289 15.704 1.00 26.72 104 MET A N 1
ATOM 799 C CA . MET A 1 104 ? 10.677 5.749 15.820 1.00 26.72 104 MET A CA 1
ATOM 800 C C . MET A 1 104 ? 11.314 6.347 14.564 1.00 26.72 104 MET A C 1
ATOM 802 O O . MET A 1 104 ? 12.431 5.972 14.212 1.00 26.72 104 MET A O 1
ATOM 806 N N . GLY A 1 105 ? 10.621 7.279 13.915 1.00 34.81 105 GLY A N 1
ATOM 807 C CA . GLY A 1 105 ? 11.148 8.113 12.837 1.00 34.81 105 GLY A CA 1
ATOM 808 C C . GLY A 1 105 ? 10.653 9.548 13.005 1.00 34.81 105 GLY A C 1
ATOM 809 O O . GLY A 1 105 ? 9.603 9.774 13.590 1.00 34.81 105 GLY A O 1
ATOM 810 N N . VAL A 1 106 ? 11.422 10.530 12.535 1.00 24.88 106 VAL A N 1
ATOM 811 C CA . VAL A 1 106 ? 10.989 11.935 12.474 1.00 24.88 106 VAL A CA 1
ATOM 812 C C . VAL A 1 106 ? 10.745 12.268 11.014 1.00 24.88 106 VAL A C 1
ATOM 814 O O . VAL A 1 106 ? 11.635 12.065 10.187 1.00 24.88 106 VAL A O 1
ATOM 817 N N . GLN A 1 107 ? 9.563 12.789 10.695 1.00 34.69 107 GLN A N 1
ATOM 818 C CA . GLN A 1 107 ? 9.225 13.194 9.336 1.00 34.69 107 GLN A CA 1
ATOM 819 C C . GLN A 1 107 ? 8.478 14.526 9.328 1.00 34.69 107 GLN A C 1
ATOM 821 O O . GLN A 1 107 ? 7.663 14.813 10.201 1.00 34.69 107 GLN A O 1
ATOM 826 N N . VAL A 1 108 ? 8.796 15.366 8.346 1.00 24.95 108 VAL A N 1
ATOM 827 C CA . VAL A 1 108 ? 8.213 16.699 8.169 1.00 24.95 108 VAL A CA 1
ATOM 828 C C . VAL A 1 108 ? 7.210 16.624 7.022 1.00 24.95 108 VAL A C 1
ATOM 830 O O . VAL A 1 108 ? 7.584 16.269 5.906 1.00 24.95 108 VAL A O 1
ATOM 833 N N . PHE A 1 109 ? 5.947 16.960 7.288 1.00 29.64 109 PHE A N 1
ATOM 834 C CA . PHE A 1 109 ? 4.908 17.067 6.263 1.00 29.64 109 PHE A CA 1
ATOM 835 C C . PHE A 1 109 ? 4.833 18.506 5.752 1.00 29.64 109 PHE A C 1
ATOM 837 O O . PHE A 1 109 ? 4.556 19.431 6.514 1.00 29.64 109 PHE A O 1
ATOM 844 N N . LEU A 1 110 ? 5.038 18.695 4.449 1.00 25.09 110 LEU A N 1
ATOM 845 C CA . LEU A 1 110 ? 4.639 19.909 3.742 1.00 25.09 110 LEU A CA 1
ATOM 846 C C . LEU A 1 110 ? 3.235 19.673 3.178 1.00 25.09 110 LEU A C 1
ATOM 848 O O . LEU A 1 110 ? 3.070 18.919 2.222 1.00 25.09 110 LEU A O 1
ATOM 852 N N . LYS A 1 111 ? 2.218 20.309 3.771 1.00 31.19 111 LYS A N 1
ATOM 853 C CA . LYS A 1 111 ? 0.885 20.398 3.161 1.00 31.19 111 LYS A CA 1
ATOM 854 C C . LYS A 1 111 ? 0.977 21.393 2.001 1.00 31.19 111 LYS A C 1
ATOM 856 O O . LYS A 1 111 ? 0.819 22.593 2.196 1.00 31.19 111 LYS A O 1
ATOM 861 N N . ALA A 1 112 ? 1.326 20.903 0.816 1.00 27.73 112 ALA A N 1
ATOM 862 C CA . ALA A 1 112 ? 1.281 21.685 -0.410 1.00 27.73 112 ALA A CA 1
ATOM 863 C C . ALA A 1 112 ? -0.117 21.545 -1.020 1.00 27.73 112 ALA A C 1
ATOM 865 O O . ALA A 1 112 ? -0.458 20.493 -1.555 1.00 27.73 112 ALA A O 1
ATOM 866 N N . THR A 1 113 ? -0.933 22.592 -0.922 1.00 34.75 113 THR A N 1
ATOM 867 C CA . THR A 1 113 ? -2.156 22.700 -1.722 1.00 34.75 113 THR A CA 1
ATOM 868 C C . THR A 1 113 ? -1.728 22.950 -3.165 1.00 34.75 113 THR A C 1
ATOM 870 O O . THR A 1 113 ? -1.182 24.012 -3.469 1.00 34.75 113 THR A O 1
ATOM 873 N N . VAL A 1 114 ? -1.904 21.966 -4.049 1.00 36.62 114 VAL A N 1
ATOM 874 C CA . VAL A 1 114 ? -1.649 22.162 -5.480 1.00 36.62 114 VAL A CA 1
ATOM 875 C C . VAL A 1 114 ? -2.936 22.698 -6.095 1.00 36.62 114 VAL A C 1
ATOM 877 O O . VAL A 1 114 ? -3.957 22.018 -6.113 1.00 36.62 114 VAL A O 1
ATOM 880 N N . ILE A 1 115 ? -2.894 23.944 -6.556 1.00 37.41 115 ILE A N 1
ATOM 881 C CA . ILE A 1 115 ? -4.001 24.574 -7.275 1.00 37.41 115 ILE A CA 1
ATOM 882 C C . ILE A 1 115 ? -3.794 24.280 -8.763 1.00 37.41 115 ILE A C 1
ATOM 884 O O . ILE A 1 115 ? -2.727 24.568 -9.311 1.00 37.41 115 ILE A O 1
ATOM 888 N N . GLY A 1 116 ? -4.790 23.666 -9.398 1.00 35.41 116 GLY A N 1
ATOM 889 C CA . GLY A 1 116 ? -4.819 23.383 -10.827 1.00 35.41 116 GLY A CA 1
ATOM 890 C C . GLY A 1 116 ? -4.796 24.658 -11.673 1.00 35.41 116 GLY A C 1
ATOM 891 O O . GLY A 1 116 ? -5.075 25.760 -11.200 1.00 35.41 116 GLY A O 1
ATOM 892 N N . ALA A 1 117 ? -4.465 24.522 -12.959 1.00 35.94 117 ALA A N 1
ATOM 893 C CA . ALA A 1 117 ? -4.402 25.650 -13.898 1.00 35.94 117 ALA A CA 1
ATOM 894 C C . ALA A 1 117 ? -5.759 26.361 -14.109 1.00 35.94 117 ALA A C 1
ATOM 896 O O . ALA A 1 117 ? -5.801 27.470 -14.636 1.00 35.94 117 ALA A O 1
ATOM 897 N N . ASP A 1 118 ? -6.854 25.725 -13.696 1.00 43.31 118 ASP A N 1
ATOM 898 C CA . ASP A 1 118 ? -8.228 26.229 -13.687 1.00 43.31 118 ASP A CA 1
ATOM 899 C C . ASP A 1 118 ? -8.626 26.917 -12.365 1.00 43.31 118 ASP A C 1
ATOM 901 O O . ASP A 1 118 ? -9.753 27.393 -12.233 1.00 43.31 118 ASP A O 1
ATOM 905 N N . GLY A 1 119 ? -7.711 26.996 -11.393 1.00 34.34 119 GLY A N 1
ATOM 906 C CA . GLY A 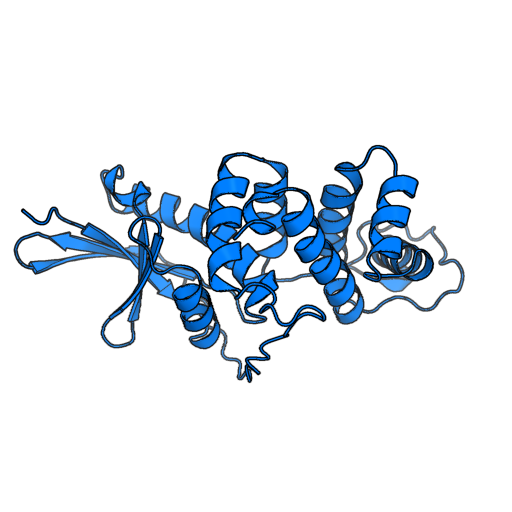1 119 ? -7.965 27.575 -10.076 1.00 34.34 119 GLY A CA 1
ATOM 907 C C . GLY A 1 119 ? -8.682 26.640 -9.099 1.00 34.34 119 GLY A C 1
ATOM 908 O O . GLY A 1 119 ? -9.021 27.092 -8.006 1.00 34.34 119 GLY A O 1
ATOM 909 N N . GLN A 1 120 ? -8.912 25.369 -9.453 1.00 37.38 120 GLN A N 1
ATOM 910 C CA . GLN A 1 120 ? -9.482 24.382 -8.532 1.00 37.38 120 GLN A CA 1
ATOM 911 C C . GLN A 1 120 ? -8.390 23.703 -7.701 1.00 37.38 120 GLN A C 1
ATOM 913 O O . GLN A 1 120 ? -7.280 23.467 -8.178 1.00 37.38 120 GLN A O 1
ATOM 918 N N . GLU A 1 121 ? -8.683 23.390 -6.439 1.00 43.03 121 GLU A N 1
ATOM 919 C CA . GLU A 1 121 ? -7.788 22.558 -5.631 1.00 43.03 121 GLU A CA 1
ATOM 920 C C . GLU A 1 121 ? -7.720 21.153 -6.237 1.00 43.03 121 GLU A C 1
ATOM 922 O O . GLU A 1 121 ? -8.744 20.514 -6.477 1.00 43.03 121 GLU A O 1
ATOM 927 N N . ILE A 1 122 ? -6.507 20.655 -6.482 1.00 46.62 122 ILE A N 1
ATOM 928 C CA . ILE A 1 122 ? -6.302 19.247 -6.813 1.00 46.62 122 ILE A CA 1
ATOM 929 C C . ILE A 1 122 ? -6.590 18.464 -5.532 1.00 46.62 122 ILE A C 1
ATOM 931 O O . ILE A 1 122 ? -5.833 18.581 -4.569 1.00 46.62 122 ILE A O 1
ATOM 935 N N . LEU A 1 123 ? -7.723 17.752 -5.543 1.00 45.09 123 LEU A N 1
ATOM 936 C CA . LEU A 1 123 ? -8.268 16.840 -4.530 1.00 45.09 123 LEU A CA 1
ATOM 937 C C . LEU A 1 123 ? -7.417 16.690 -3.261 1.00 45.09 123 LEU A C 1
ATOM 939 O O . LEU A 1 123 ? -6.351 16.066 -3.270 1.00 45.09 123 LEU A O 1
ATOM 943 N N . GLU A 1 124 ? -7.935 17.197 -2.138 1.00 47.47 124 GLU A N 1
ATOM 944 C CA . GLU A 1 124 ? -7.352 16.894 -0.835 1.00 47.47 124 GLU A CA 1
ATOM 945 C C . GLU A 1 124 ? -7.246 15.361 -0.635 1.00 47.47 124 GLU A C 1
ATOM 947 O O . GLU A 1 124 ? -8.177 14.622 -0.981 1.00 47.47 124 GLU A O 1
ATOM 952 N N . PRO A 1 125 ? -6.171 14.859 0.011 1.00 51.69 125 PRO A N 1
ATOM 953 C CA . PRO A 1 125 ? -5.969 13.430 0.305 1.00 51.69 125 PRO A CA 1
ATOM 954 C C . PRO A 1 125 ? -7.139 12.742 1.041 1.00 51.69 125 PRO A C 1
ATOM 956 O O . PRO A 1 125 ? -7.226 11.513 1.091 1.00 51.69 125 PRO A O 1
ATOM 959 N N . VAL A 1 126 ? -8.045 13.534 1.620 1.00 48.44 126 VAL A N 1
ATOM 960 C CA . VAL A 1 126 ? -9.184 13.106 2.436 1.00 48.44 126 VAL A CA 1
ATOM 961 C C . VAL A 1 126 ? -10.264 12.385 1.620 1.00 48.44 126 VAL A C 1
ATOM 963 O O . VAL A 1 126 ? -10.781 11.363 2.067 1.00 48.44 126 VAL A O 1
ATOM 966 N N . HIS A 1 127 ? -10.584 12.840 0.404 1.00 50.56 127 HIS A N 1
ATOM 967 C CA . HIS A 1 127 ? -11.665 12.232 -0.390 1.00 50.56 127 HIS A CA 1
ATOM 968 C C . HIS A 1 127 ? -11.235 10.962 -1.133 1.00 50.56 127 HIS A C 1
ATOM 970 O O . HIS A 1 127 ? -12.021 10.015 -1.246 1.00 50.56 127 HIS A O 1
ATOM 976 N N . ALA A 1 128 ? -9.969 10.884 -1.550 1.00 60.12 128 ALA A N 1
ATOM 977 C CA . ALA A 1 128 ? -9.450 9.722 -2.264 1.00 60.12 128 ALA A CA 1
ATOM 978 C C . ALA A 1 128 ? -9.457 8.441 -1.401 1.00 60.12 128 ALA A C 1
ATOM 980 O O . ALA A 1 128 ? -9.708 7.335 -1.879 1.00 60.12 128 ALA A O 1
ATOM 981 N N . SER A 1 129 ? -9.252 8.584 -0.096 1.00 68.56 129 SER A N 1
ATOM 982 C CA . SER A 1 129 ? -8.975 7.466 0.808 1.00 68.56 129 SER A CA 1
ATOM 983 C C . SER A 1 129 ? -10.181 6.541 1.047 1.00 68.56 129 SER A C 1
ATOM 985 O O . SER A 1 129 ? -10.039 5.316 1.019 1.00 68.56 129 SER A O 1
ATOM 987 N N . ARG A 1 130 ? -11.401 7.088 1.188 1.00 71.44 130 ARG A N 1
ATOM 988 C CA . ARG A 1 130 ? -12.634 6.282 1.331 1.00 71.44 130 ARG A CA 1
ATOM 989 C C . ARG A 1 130 ? -12.979 5.533 0.050 1.00 71.44 130 ARG A C 1
ATOM 991 O O . ARG A 1 130 ? -13.309 4.347 0.081 1.00 71.44 130 ARG A O 1
ATOM 998 N N . ALA A 1 131 ? -12.934 6.231 -1.079 1.00 77.50 131 ALA A N 1
ATOM 999 C CA . ALA A 1 131 ? -13.244 5.632 -2.368 1.00 77.50 131 ALA A CA 1
ATOM 1000 C C . ALA A 1 131 ? -12.240 4.521 -2.718 1.00 77.50 131 ALA A C 1
ATOM 1002 O O . ALA A 1 131 ? -12.649 3.522 -3.301 1.00 77.50 131 ALA A O 1
ATOM 1003 N N . ILE A 1 132 ? -10.982 4.618 -2.271 1.00 84.38 132 ILE A N 1
ATOM 1004 C CA . ILE A 1 132 ? -10.003 3.526 -2.368 1.00 84.38 132 ILE A CA 1
ATOM 1005 C C . ILE A 1 132 ? -10.428 2.308 -1.534 1.00 84.38 132 ILE A C 1
ATOM 1007 O O . ILE A 1 132 ? -10.453 1.204 -2.072 1.00 84.38 132 ILE A O 1
ATOM 1011 N N . MET A 1 133 ? -10.815 2.482 -0.264 1.00 84.56 133 MET A N 1
ATOM 1012 C CA . MET A 1 133 ? -11.267 1.364 0.588 1.00 84.56 133 MET A CA 1
ATOM 1013 C C . MET A 1 133 ? -12.509 0.668 0.016 1.00 84.56 133 MET A C 1
ATOM 1015 O O . MET A 1 133 ? -12.571 -0.559 -0.052 1.00 84.56 133 MET A O 1
ATOM 1019 N N . ARG A 1 134 ? -13.484 1.449 -0.462 1.00 84.00 134 ARG A N 1
ATOM 1020 C CA . ARG A 1 134 ? -14.689 0.910 -1.103 1.00 84.00 134 ARG A CA 1
ATOM 1021 C C . ARG A 1 134 ? -14.376 0.214 -2.425 1.00 84.00 134 ARG A C 1
ATOM 1023 O O . ARG A 1 134 ? -14.950 -0.827 -2.718 1.00 84.00 134 ARG A O 1
ATOM 1030 N N . ALA A 1 135 ? -13.469 0.768 -3.221 1.00 87.50 135 ALA A N 1
ATOM 1031 C CA . ALA A 1 135 ? -13.046 0.134 -4.460 1.00 87.50 135 ALA A CA 1
ATOM 1032 C C . ALA A 1 135 ? -12.276 -1.169 -4.179 1.00 87.50 135 ALA A C 1
ATOM 1034 O O . ALA A 1 135 ? -12.465 -2.149 -4.891 1.00 87.50 135 ALA A O 1
ATOM 1035 N N . ALA A 1 136 ? -11.490 -1.230 -3.100 1.00 90.50 136 ALA A N 1
ATOM 1036 C CA . ALA A 1 136 ? -10.791 -2.442 -2.676 1.00 90.50 136 ALA A CA 1
ATOM 1037 C C . ALA A 1 136 ? -11.739 -3.576 -2.255 1.00 90.50 136 ALA A C 1
ATOM 1039 O O . ALA A 1 136 ? -11.402 -4.742 -2.442 1.00 90.50 136 ALA A O 1
ATOM 1040 N N . SER A 1 137 ? -12.928 -3.275 -1.721 1.00 87.19 137 SER A N 1
ATOM 1041 C CA . SER A 1 137 ? -13.923 -4.315 -1.412 1.00 87.19 137 SER A CA 1
ATOM 1042 C C . SER A 1 137 ? -14.674 -4.830 -2.646 1.00 87.19 137 SER A C 1
ATOM 1044 O O . SER A 1 137 ? -15.331 -5.867 -2.572 1.00 87.19 137 SER A O 1
ATOM 1046 N N . GLN A 1 138 ? -14.566 -4.139 -3.786 1.00 89.38 138 GLN A N 1
ATOM 1047 C CA . GLN A 1 138 ? -15.281 -4.456 -5.028 1.00 89.38 138 GLN A CA 1
ATOM 1048 C C . GLN A 1 138 ? -14.365 -4.980 -6.146 1.00 89.38 138 GLN A C 1
ATOM 1050 O O . GLN A 1 138 ? -14.809 -5.781 -6.967 1.00 89.38 138 GLN A O 1
ATOM 1055 N N . ASP A 1 139 ? -13.097 -4.560 -6.185 1.00 91.00 139 ASP A N 1
ATOM 1056 C CA . ASP A 1 139 ? -12.099 -4.988 -7.169 1.00 91.00 139 ASP A CA 1
ATOM 1057 C C . ASP A 1 139 ? -10.905 -5.657 -6.470 1.00 91.00 139 ASP A C 1
ATOM 1059 O O . ASP A 1 139 ? -10.101 -5.023 -5.778 1.00 91.00 139 ASP A O 1
ATOM 1063 N N . VAL A 1 140 ? -10.753 -6.961 -6.716 1.00 93.69 140 VAL A N 1
ATOM 1064 C CA . VAL A 1 140 ? -9.669 -7.793 -6.169 1.00 93.69 140 VAL A CA 1
ATOM 1065 C C . VAL A 1 140 ? -8.273 -7.272 -6.524 1.00 93.69 140 VAL A C 1
ATOM 1067 O O . VAL A 1 140 ? -7.325 -7.487 -5.769 1.00 93.69 140 VAL A O 1
ATOM 1070 N N . ARG A 1 141 ? -8.114 -6.564 -7.648 1.00 94.38 141 ARG A N 1
ATOM 1071 C CA . ARG A 1 141 ? -6.825 -5.988 -8.050 1.00 94.38 141 ARG A CA 1
ATOM 1072 C C . ARG A 1 141 ? -6.480 -4.790 -7.181 1.00 94.38 141 ARG A C 1
ATOM 1074 O O . ARG A 1 141 ? -5.338 -4.675 -6.760 1.00 94.38 141 ARG A O 1
ATOM 1081 N N . ILE A 1 142 ? -7.453 -3.937 -6.859 1.00 94.62 142 ILE A N 1
ATOM 1082 C CA . ILE A 1 142 ? -7.239 -2.809 -5.941 1.00 94.62 142 ILE A CA 1
ATOM 1083 C C . ILE A 1 142 ? -6.899 -3.340 -4.547 1.00 94.62 142 ILE A C 1
ATOM 1085 O O . ILE A 1 142 ? -5.934 -2.882 -3.939 1.00 94.62 142 ILE A O 1
ATOM 1089 N N . HIS A 1 143 ? -7.614 -4.368 -4.083 1.00 94.31 143 HIS A N 1
ATOM 1090 C CA . HIS A 1 143 ? -7.283 -5.046 -2.830 1.00 94.31 143 HIS A CA 1
ATOM 1091 C C . HIS A 1 143 ? -5.835 -5.556 -2.819 1.00 94.31 143 HIS A C 1
ATOM 1093 O O . HIS A 1 143 ? -5.063 -5.238 -1.915 1.00 94.31 143 HIS A O 1
ATOM 1099 N N . LYS A 1 144 ? -5.438 -6.310 -3.854 1.00 96.19 144 LYS A N 1
ATOM 1100 C CA . LYS A 1 144 ? -4.081 -6.864 -3.965 1.00 96.19 144 LYS A CA 1
ATOM 1101 C C . LYS A 1 144 ? -3.009 -5.788 -4.084 1.00 96.19 144 LYS A C 1
ATOM 1103 O O . LYS A 1 144 ? -1.923 -5.965 -3.538 1.00 96.19 144 LYS A O 1
ATOM 1108 N N . LEU A 1 145 ? -3.308 -4.671 -4.746 1.00 95.88 145 LEU A N 1
ATOM 1109 C CA . LEU A 1 145 ? -2.405 -3.528 -4.806 1.00 95.88 145 LEU A CA 1
ATOM 1110 C C . LEU A 1 145 ? -2.117 -2.989 -3.400 1.00 95.88 145 LEU A C 1
ATOM 1112 O O . LEU A 1 145 ? -0.951 -2.853 -3.033 1.00 95.88 145 LEU A O 1
ATOM 1116 N N . LEU A 1 146 ? -3.159 -2.721 -2.607 1.00 94.00 146 LEU A N 1
ATOM 1117 C CA . LEU A 1 146 ? -3.008 -2.208 -1.241 1.00 94.00 146 LEU A CA 1
ATOM 1118 C C . LEU A 1 146 ? -2.270 -3.200 -0.338 1.00 94.00 146 LEU A C 1
ATOM 1120 O O . LEU A 1 146 ? -1.399 -2.799 0.431 1.00 94.00 146 LEU A O 1
ATOM 1124 N N . GLU A 1 147 ? -2.543 -4.496 -0.486 1.00 94.31 147 GLU A N 1
ATOM 1125 C CA . GLU A 1 147 ? -1.810 -5.549 0.217 1.00 94.31 147 GLU A CA 1
ATOM 1126 C C . GLU A 1 147 ? -0.312 -5.524 -0.126 1.00 94.31 147 GLU A C 1
ATOM 1128 O O . GLU A 1 147 ? 0.523 -5.547 0.777 1.00 94.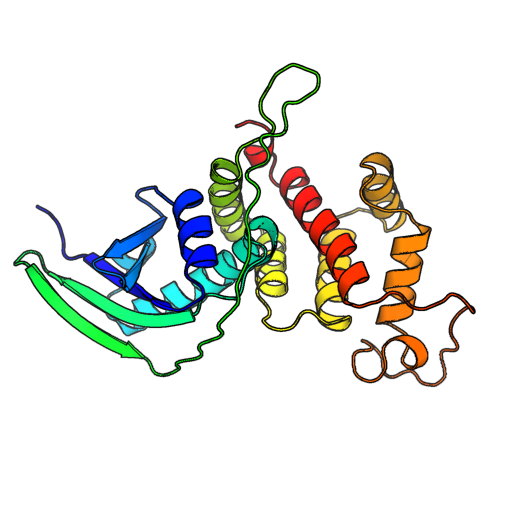31 147 GLU A O 1
ATOM 1133 N N . TYR A 1 148 ? 0.065 -5.410 -1.403 1.00 95.38 148 TYR A N 1
ATOM 1134 C CA . TYR A 1 148 ? 1.476 -5.310 -1.795 1.00 95.38 148 TYR A CA 1
ATOM 1135 C C . TYR A 1 148 ? 2.142 -4.027 -1.294 1.00 95.38 148 TYR A C 1
ATOM 1137 O O . TYR A 1 148 ? 3.289 -4.069 -0.843 1.00 95.38 148 TYR A O 1
ATOM 1145 N N . LEU A 1 149 ? 1.422 -2.906 -1.305 1.00 93.38 149 LEU A N 1
ATOM 1146 C CA . LEU A 1 149 ? 1.901 -1.633 -0.764 1.00 93.38 149 LEU A CA 1
ATOM 1147 C C . LEU A 1 149 ? 2.115 -1.681 0.755 1.00 93.38 149 LEU A C 1
ATOM 1149 O O . LEU A 1 149 ? 3.050 -1.061 1.256 1.00 93.38 149 LEU A O 1
ATOM 1153 N N . SER A 1 150 ? 1.299 -2.453 1.478 1.00 91.88 150 SER A N 1
ATOM 1154 C CA . SER A 1 150 ? 1.380 -2.593 2.938 1.00 91.88 150 SER A CA 1
ATOM 1155 C C . SER A 1 150 ? 2.593 -3.384 3.443 1.00 91.88 150 SER A C 1
ATOM 1157 O O . SER A 1 150 ? 2.847 -3.416 4.648 1.00 91.88 150 SER A O 1
ATOM 1159 N N . GLN A 1 151 ? 3.346 -4.037 2.551 1.00 90.31 151 GLN A N 1
ATOM 1160 C CA . GLN A 1 151 ? 4.494 -4.850 2.947 1.00 90.31 151 GLN A CA 1
ATOM 1161 C C . GLN A 1 151 ? 5.573 -3.977 3.600 1.00 90.31 151 GLN A C 1
ATOM 1163 O O . GLN A 1 151 ? 5.980 -2.950 3.056 1.00 90.31 151 GLN A O 1
ATOM 1168 N N . GLU A 1 152 ? 6.046 -4.416 4.771 1.00 78.38 152 GLU A N 1
ATOM 1169 C CA . GLU A 1 152 ? 6.955 -3.656 5.643 1.00 78.38 152 GLU A CA 1
ATOM 1170 C C . GLU A 1 152 ? 8.282 -3.301 4.953 1.00 78.38 152 GLU A C 1
ATOM 1172 O O . GLU A 1 152 ? 8.841 -2.227 5.178 1.00 78.38 152 GLU A O 1
ATOM 1177 N N . SER A 1 153 ? 8.778 -4.200 4.101 1.00 83.31 153 SER A N 1
ATOM 1178 C CA . SER A 1 153 ? 9.965 -4.002 3.274 1.00 83.31 153 SER A CA 1
ATOM 1179 C C . SER A 1 153 ? 9.569 -3.975 1.805 1.00 83.31 153 SER A C 1
ATOM 1181 O O . SER A 1 153 ? 9.084 -4.978 1.279 1.00 83.31 153 SER A O 1
ATOM 1183 N N . GLN A 1 154 ? 9.820 -2.849 1.141 1.00 89.06 154 GLN A N 1
ATOM 1184 C CA . GLN A 1 154 ? 9.670 -2.750 -0.305 1.00 89.06 154 GLN A CA 1
ATOM 1185 C C . GLN A 1 154 ? 11.020 -3.027 -0.958 1.00 89.06 154 GLN A C 1
ATOM 1187 O O . GLN A 1 154 ? 11.914 -2.189 -0.887 1.00 89.06 154 GLN A O 1
ATOM 1192 N N . ASN A 1 155 ? 11.160 -4.209 -1.548 1.00 91.62 155 ASN A N 1
ATOM 1193 C CA . ASN A 1 155 ? 12.333 -4.626 -2.311 1.00 91.62 155 ASN A CA 1
ATOM 1194 C C . ASN A 1 155 ? 11.959 -4.782 -3.790 1.00 91.62 155 ASN A C 1
ATOM 1196 O O . ASN A 1 155 ? 10.801 -4.599 -4.173 1.00 91.62 155 ASN A O 1
ATOM 1200 N N . TYR A 1 156 ? 12.914 -5.136 -4.649 1.00 94.12 156 TYR A N 1
ATOM 1201 C CA . TYR A 1 156 ? 12.610 -5.270 -6.076 1.00 94.12 156 TYR A CA 1
ATOM 1202 C C . TYR A 1 156 ? 11.500 -6.285 -6.362 1.00 94.12 156 TYR A C 1
ATOM 1204 O O . TYR A 1 156 ? 10.651 -6.023 -7.210 1.00 94.12 156 TYR A O 1
ATOM 1212 N N . ALA A 1 157 ? 11.453 -7.410 -5.646 1.00 90.69 157 ALA A N 1
ATOM 1213 C CA . ALA A 1 157 ? 10.420 -8.421 -5.847 1.00 90.69 157 ALA A CA 1
ATOM 1214 C C . ALA A 1 157 ? 9.011 -7.913 -5.486 1.00 90.69 157 ALA A C 1
ATOM 1216 O O . ALA A 1 157 ? 8.060 -8.197 -6.219 1.00 90.69 157 ALA A O 1
ATOM 1217 N N . SER A 1 158 ? 8.851 -7.162 -4.391 1.00 92.25 158 SER A N 1
ATOM 1218 C CA . SER A 1 158 ? 7.553 -6.580 -4.016 1.00 92.25 158 SER A CA 1
ATOM 1219 C C . SER A 1 158 ? 7.133 -5.467 -4.981 1.00 92.25 158 SER A C 1
ATOM 1221 O O . SER A 1 158 ? 5.995 -5.463 -5.453 1.00 92.25 158 SER A O 1
ATOM 1223 N N . LEU A 1 159 ? 8.064 -4.589 -5.367 1.00 95.88 159 LEU A N 1
ATOM 1224 C CA . LEU A 1 159 ? 7.821 -3.529 -6.349 1.00 95.88 159 LEU A CA 1
ATOM 1225 C C . LEU A 1 159 ? 7.446 -4.106 -7.720 1.00 95.88 159 LEU A C 1
ATOM 1227 O O . LEU A 1 159 ? 6.557 -3.587 -8.397 1.00 95.88 159 LEU A O 1
ATOM 1231 N N . TYR A 1 160 ? 8.071 -5.215 -8.122 1.00 95.81 160 TYR A N 1
ATOM 1232 C CA . TYR A 1 160 ? 7.768 -5.863 -9.395 1.00 95.81 160 TYR A CA 1
ATOM 1233 C C . TYR A 1 160 ? 6.363 -6.472 -9.414 1.00 95.81 160 TYR A C 1
ATOM 1235 O O . TYR A 1 160 ? 5.688 -6.404 -10.436 1.00 95.81 160 TYR A O 1
ATOM 1243 N N . LYS A 1 161 ? 5.873 -7.002 -8.284 1.00 95.81 161 LYS A N 1
ATOM 1244 C CA . LYS A 1 161 ? 4.484 -7.483 -8.178 1.00 95.81 161 LYS A CA 1
ATOM 1245 C C . LYS A 1 161 ? 3.471 -6.356 -8.364 1.00 95.81 161 LYS A C 1
ATOM 1247 O O . LYS A 1 161 ? 2.461 -6.561 -9.030 1.00 95.81 161 LYS A O 1
ATOM 1252 N N . ILE A 1 162 ? 3.745 -5.171 -7.812 1.00 97.38 162 ILE A N 1
ATOM 1253 C CA . ILE A 1 162 ? 2.911 -3.977 -8.023 1.00 97.38 162 ILE A CA 1
ATOM 1254 C C . ILE A 1 162 ? 2.905 -3.600 -9.510 1.00 97.38 162 ILE A C 1
ATOM 1256 O O . ILE A 1 162 ? 1.840 -3.413 -10.096 1.00 97.38 162 ILE A O 1
ATOM 1260 N N . TYR A 1 163 ? 4.086 -3.551 -10.132 1.00 97.50 163 TYR A N 1
ATOM 1261 C CA . TYR A 1 163 ? 4.233 -3.299 -11.565 1.00 97.50 163 TYR A CA 1
ATOM 1262 C C . TYR A 1 163 ? 3.444 -4.303 -12.423 1.00 97.50 163 TYR A C 1
ATOM 1264 O O . TYR A 1 163 ? 2.670 -3.888 -13.284 1.00 97.50 163 TYR A O 1
ATOM 1272 N N . GLU A 1 164 ? 3.598 -5.609 -12.181 1.00 97.12 164 GLU A N 1
ATOM 1273 C CA . GLU A 1 164 ? 2.903 -6.663 -12.934 1.00 97.12 164 GLU A CA 1
ATOM 1274 C C . GLU A 1 164 ? 1.388 -6.574 -12.774 1.00 97.12 164 GLU A C 1
ATOM 1276 O O . GLU A 1 164 ? 0.662 -6.697 -13.759 1.00 97.12 164 GLU A O 1
ATOM 1281 N N . LEU A 1 165 ? 0.911 -6.334 -11.551 1.00 97.75 165 LEU A N 1
ATOM 1282 C CA . LEU A 1 165 ? -0.510 -6.192 -11.253 1.00 97.75 165 LEU A CA 1
ATOM 1283 C C . LEU A 1 165 ? -1.134 -5.036 -12.048 1.00 97.75 165 LEU A C 1
ATOM 1285 O O . LEU A 1 165 ? -2.182 -5.210 -12.669 1.00 97.75 165 LEU A O 1
ATOM 1289 N N . ILE A 1 166 ? -0.480 -3.871 -12.045 1.00 97.19 166 ILE A N 1
ATOM 1290 C CA . ILE A 1 166 ? -0.955 -2.677 -12.752 1.00 97.19 166 ILE A CA 1
ATOM 1291 C C . ILE A 1 166 ? -0.884 -2.891 -14.265 1.00 97.19 166 ILE A C 1
ATOM 1293 O O . ILE A 1 166 ? -1.869 -2.654 -14.963 1.00 97.19 166 ILE A O 1
ATOM 1297 N N . CYS A 1 167 ? 0.252 -3.379 -14.769 1.00 96.50 167 CYS A N 1
ATOM 1298 C CA . CYS A 1 167 ? 0.466 -3.655 -16.190 1.00 96.50 167 CYS A CA 1
ATOM 1299 C C . CYS A 1 167 ? -0.553 -4.675 -16.728 1.00 96.50 167 CYS A C 1
ATOM 1301 O O . CYS A 1 167 ? -1.137 -4.464 -17.789 1.00 96.50 167 CYS A O 1
ATOM 1303 N N . GLY A 1 168 ? -0.858 -5.721 -15.953 1.00 95.25 168 GLY A N 1
ATOM 1304 C CA . GLY A 1 168 ? -1.878 -6.723 -16.278 1.00 95.25 168 GLY A CA 1
ATOM 1305 C C . GLY A 1 168 ? -3.313 -6.184 -16.332 1.00 95.25 168 GLY A C 1
ATOM 1306 O O . GLY A 1 168 ? -4.210 -6.877 -16.806 1.00 95.25 168 GLY A O 1
ATOM 1307 N N . GLY A 1 169 ? -3.552 -4.949 -15.877 1.00 92.50 169 GLY A N 1
ATOM 1308 C CA . GLY A 1 169 ? -4.817 -4.240 -16.065 1.00 92.50 169 GLY A CA 1
ATOM 1309 C C . GLY A 1 169 ? -5.014 -3.655 -17.469 1.00 92.50 169 GLY A C 1
ATOM 1310 O O . GLY A 1 169 ? -6.116 -3.201 -17.774 1.00 92.50 169 GLY A O 1
ATOM 1311 N N . PHE A 1 170 ? -3.982 -3.660 -18.317 1.00 95.75 170 PHE A N 1
ATOM 1312 C CA . PHE A 1 170 ? -4.012 -3.128 -19.681 1.00 95.75 170 PHE A CA 1
ATOM 1313 C C . PHE A 1 170 ? -4.053 -4.254 -20.720 1.00 95.75 170 PHE A C 1
ATOM 1315 O O . PHE A 1 170 ? -3.605 -5.370 -20.474 1.00 95.75 170 PHE A O 1
ATOM 1322 N N . ALA A 1 171 ? -4.566 -3.947 -21.917 1.00 94.06 171 ALA A N 1
ATOM 1323 C CA . ALA A 1 171 ? -4.668 -4.925 -23.003 1.00 94.06 171 ALA A CA 1
ATOM 1324 C C . ALA A 1 171 ? -3.296 -5.431 -23.488 1.00 94.06 171 ALA A C 1
ATOM 1326 O O . ALA A 1 171 ? -3.176 -6.586 -23.889 1.00 94.06 171 ALA A O 1
ATOM 1327 N N . THR A 1 172 ? -2.271 -4.571 -23.463 1.00 96.69 172 THR A N 1
ATOM 1328 C CA . THR A 1 172 ? -0.884 -4.923 -23.793 1.00 96.69 172 THR A CA 1
ATOM 1329 C C . THR A 1 172 ? 0.104 -4.112 -22.952 1.00 96.69 172 THR A C 1
ATOM 1331 O O . THR A 1 172 ? -0.242 -3.060 -22.401 1.00 96.69 172 THR A O 1
ATOM 1334 N N . VAL A 1 173 ? 1.361 -4.562 -22.903 1.00 94.62 173 VAL A N 1
ATOM 1335 C CA . VAL A 1 173 ? 2.456 -3.834 -22.241 1.00 94.62 173 VAL A CA 1
ATOM 1336 C C . VAL A 1 173 ? 2.702 -2.480 -22.918 1.00 94.62 173 VAL A C 1
ATOM 1338 O O . VAL A 1 173 ? 2.976 -1.488 -22.249 1.00 94.62 173 VAL A O 1
ATOM 1341 N N . GLU A 1 174 ? 2.549 -2.395 -24.240 1.00 96.75 174 GLU A N 1
ATOM 1342 C CA . GLU A 1 174 ? 2.666 -1.145 -24.997 1.00 96.75 174 GLU A CA 1
ATOM 1343 C C . GLU A 1 174 ? 1.557 -0.155 -24.630 1.00 96.75 174 GLU A C 1
ATOM 1345 O O . GLU A 1 174 ? 1.827 1.041 -24.522 1.00 96.75 174 GLU A O 1
ATOM 1350 N N . ALA A 1 175 ? 0.329 -0.635 -24.398 1.00 97.50 175 ALA A N 1
ATOM 1351 C CA . ALA A 1 175 ? -0.772 0.206 -23.935 1.00 97.50 175 ALA A CA 1
ATOM 1352 C C . ALA A 1 175 ? -0.499 0.765 -22.530 1.00 97.50 175 ALA A C 1
ATOM 1354 O O . ALA A 1 175 ? -0.715 1.954 -22.295 1.00 97.50 175 ALA A O 1
ATOM 1355 N N . PHE A 1 176 ? 0.040 -0.060 -21.626 1.00 97.56 176 PHE A N 1
ATOM 1356 C CA . PHE A 1 176 ? 0.496 0.390 -20.311 1.00 97.56 176 PHE A CA 1
ATOM 1357 C C . PHE A 1 176 ? 1.625 1.429 -20.423 1.00 97.56 176 PHE A C 1
ATOM 1359 O O . PHE A 1 176 ? 1.520 2.515 -19.858 1.00 97.56 176 PHE A O 1
ATOM 1366 N N . HIS A 1 177 ? 2.675 1.151 -21.201 1.00 97.44 177 HIS A N 1
ATOM 1367 C CA . HIS A 1 177 ? 3.779 2.091 -21.423 1.00 97.44 177 HIS A CA 1
ATOM 1368 C C . HIS A 1 177 ? 3.290 3.430 -21.978 1.00 97.44 177 HIS A C 1
ATOM 1370 O O . HIS A 1 177 ? 3.692 4.482 -21.483 1.00 97.44 177 HIS A O 1
ATOM 1376 N N . LYS A 1 178 ? 2.384 3.394 -22.962 1.00 97.44 178 LYS A N 1
ATOM 1377 C CA . LYS A 1 178 ? 1.750 4.591 -23.512 1.00 97.44 178 LYS A CA 1
ATOM 1378 C C . LYS A 1 178 ? 1.024 5.374 -22.415 1.00 97.44 178 LYS A C 1
ATOM 1380 O O . LYS A 1 178 ? 1.322 6.551 -22.236 1.00 97.44 178 LYS A O 1
ATOM 1385 N N . TRP A 1 179 ? 0.175 4.711 -21.625 1.00 97.50 179 TRP A N 1
ATOM 1386 C CA . TRP A 1 179 ? -0.554 5.329 -20.511 1.00 97.50 179 TRP A CA 1
ATOM 1387 C C . TRP A 1 179 ? 0.373 5.996 -19.478 1.00 97.50 179 TRP A C 1
ATOM 1389 O O . TRP A 1 179 ? 0.076 7.112 -19.048 1.00 97.50 179 TRP A O 1
ATOM 1399 N N . VAL A 1 180 ? 1.503 5.361 -19.128 1.00 97.56 180 VAL A N 1
ATOM 1400 C CA . VAL A 1 180 ? 2.513 5.922 -18.205 1.00 97.56 180 VAL A CA 1
ATOM 1401 C C . VAL A 1 180 ? 3.158 7.178 -18.795 1.00 97.56 180 VAL A C 1
ATOM 1403 O O . VAL A 1 180 ? 3.245 8.206 -18.120 1.00 97.56 180 VAL A O 1
ATOM 1406 N N . THR A 1 181 ? 3.597 7.108 -20.055 1.00 97.19 181 THR A N 1
ATOM 1407 C CA . THR A 1 181 ? 4.302 8.222 -20.710 1.00 97.19 181 THR A CA 1
ATOM 1408 C C . THR A 1 181 ? 3.402 9.424 -20.988 1.00 97.19 181 THR A C 1
ATOM 1410 O O . THR A 1 181 ? 3.814 10.549 -20.735 1.00 97.19 181 THR A O 1
ATOM 1413 N N . GLU A 1 182 ? 2.158 9.213 -21.431 1.00 96.38 182 GLU A N 1
ATOM 1414 C CA . GLU A 1 182 ? 1.198 10.297 -21.708 1.00 96.38 182 GLU A CA 1
ATOM 1415 C C . GLU A 1 182 ? 0.814 11.085 -20.448 1.00 96.38 182 GLU A C 1
ATOM 1417 O O . GLU A 1 182 ? 0.396 12.237 -20.539 1.00 96.38 182 GLU A O 1
ATOM 1422 N N . ARG A 1 183 ? 0.975 10.478 -19.268 1.00 93.56 183 ARG A N 1
ATOM 1423 C CA . ARG A 1 183 ? 0.732 11.105 -17.962 1.00 93.56 183 ARG A CA 1
ATOM 1424 C C . ARG A 1 183 ? 1.992 11.682 -17.320 1.00 93.56 183 ARG A C 1
ATOM 1426 O O . ARG A 1 183 ? 1.922 12.142 -16.187 1.00 93.56 183 ARG A O 1
ATOM 1433 N N . ASN A 1 184 ? 3.129 11.662 -18.018 1.00 95.25 184 ASN A N 1
ATOM 1434 C CA . ASN A 1 184 ? 4.427 12.109 -17.502 1.00 95.25 184 ASN A CA 1
ATOM 1435 C C . ASN A 1 184 ? 4.833 11.428 -16.179 1.00 95.25 184 ASN A C 1
ATOM 1437 O O . ASN A 1 184 ? 5.521 12.029 -15.360 1.00 95.25 184 ASN A O 1
ATOM 1441 N N . LEU A 1 185 ? 4.407 10.178 -15.959 1.00 94.00 185 LEU A N 1
ATOM 1442 C CA . LEU A 1 185 ? 4.712 9.443 -14.725 1.00 94.00 185 LEU A CA 1
ATOM 1443 C C . LEU A 1 185 ? 6.123 8.846 -14.753 1.00 94.00 185 LEU A C 1
ATOM 1445 O O . LEU A 1 185 ? 6.793 8.775 -13.730 1.00 94.00 185 LEU A O 1
ATOM 1449 N N . SER A 1 186 ? 6.560 8.368 -15.922 1.00 97.00 186 SER A N 1
ATOM 1450 C CA . SER A 1 186 ? 7.893 7.803 -16.141 1.00 97.00 186 SER A CA 1
ATOM 1451 C C . SER A 1 186 ? 8.168 7.621 -17.638 1.00 97.00 186 SER A C 1
ATOM 1453 O O . SER A 1 186 ? 7.257 7.716 -18.467 1.00 97.00 186 SER A O 1
ATOM 1455 N N . SER A 1 187 ? 9.418 7.326 -17.997 1.00 96.56 187 SER A N 1
ATOM 1456 C CA . SER A 1 187 ? 9.805 6.977 -19.364 1.00 96.56 187 SER A CA 1
ATOM 1457 C C . SER A 1 187 ? 9.763 5.462 -19.600 1.00 96.56 187 SER A C 1
ATOM 1459 O O . SER A 1 187 ? 9.948 4.659 -18.686 1.00 96.56 187 SER A O 1
ATOM 1461 N N . VAL A 1 188 ? 9.599 5.034 -20.859 1.00 95.56 188 VAL A N 1
ATOM 1462 C CA . VAL A 1 188 ? 9.716 3.604 -21.217 1.00 95.56 188 VAL A CA 1
ATOM 1463 C C . VAL A 1 188 ? 11.108 3.059 -20.878 1.00 95.56 188 VAL A C 1
ATOM 1465 O O . VAL A 1 188 ? 11.241 1.897 -20.496 1.00 95.56 188 VAL A O 1
ATOM 1468 N N . SER A 1 189 ? 12.149 3.886 -21.001 1.00 94.81 189 SER A N 1
ATOM 1469 C CA . SER A 1 189 ? 13.514 3.528 -20.608 1.00 94.81 189 SER A CA 1
ATOM 1470 C C . SER A 1 189 ? 13.634 3.250 -19.115 1.00 94.81 189 SER A C 1
ATOM 1472 O O . SER A 1 189 ? 14.259 2.258 -18.752 1.00 94.81 189 SER A O 1
ATOM 1474 N N . ASP A 1 190 ? 13.006 4.056 -18.259 1.00 95.75 190 ASP A N 1
ATOM 1475 C CA . ASP A 1 190 ? 13.050 3.843 -16.811 1.00 95.75 190 ASP A CA 1
ATOM 1476 C C . ASP A 1 190 ? 12.263 2.593 -16.413 1.00 95.75 190 ASP A C 1
ATOM 1478 O O . ASP A 1 190 ? 12.761 1.790 -15.630 1.00 95.75 190 ASP A O 1
ATOM 1482 N N . LEU A 1 191 ? 11.096 2.344 -17.020 1.00 96.12 191 LEU A N 1
ATOM 1483 C CA . LEU A 1 191 ? 10.343 1.101 -16.794 1.00 96.12 191 LEU A CA 1
ATOM 1484 C C . LEU A 1 191 ? 11.142 -0.143 -17.201 1.00 96.12 191 LEU A C 1
ATOM 1486 O O . LEU A 1 191 ? 11.131 -1.153 -16.496 1.00 96.12 191 LEU A O 1
ATOM 1490 N N . ARG A 1 192 ? 11.867 -0.073 -18.324 1.00 94.25 192 ARG A N 1
ATOM 1491 C CA . ARG A 1 192 ? 12.766 -1.149 -18.761 1.00 94.25 192 ARG A CA 1
ATOM 1492 C C . ARG A 1 192 ? 13.953 -1.308 -17.817 1.00 94.25 192 ARG A C 1
ATOM 1494 O O . ARG A 1 192 ? 14.258 -2.442 -17.461 1.00 94.25 192 ARG A O 1
ATOM 1501 N N . ARG A 1 193 ? 14.580 -0.209 -17.377 1.00 95.12 193 ARG A N 1
ATOM 1502 C CA . ARG A 1 193 ? 15.692 -0.230 -16.410 1.00 95.12 193 ARG A CA 1
ATOM 1503 C C . ARG A 1 193 ? 15.251 -0.842 -15.083 1.00 95.12 193 ARG A C 1
ATOM 1505 O O . ARG A 1 193 ? 15.948 -1.708 -14.558 1.00 95.12 193 ARG A O 1
ATOM 1512 N N . PHE A 1 194 ? 14.084 -0.450 -14.575 1.00 95.88 194 PHE A N 1
ATOM 1513 C CA . PHE A 1 194 ? 13.470 -1.052 -13.393 1.00 95.88 194 PHE A CA 1
ATOM 1514 C C . PHE A 1 194 ? 13.277 -2.558 -13.586 1.00 95.88 194 PHE A C 1
ATOM 1516 O O . PHE A 1 194 ? 13.765 -3.357 -12.786 1.00 95.88 194 PHE A O 1
ATOM 1523 N N . ALA A 1 195 ? 12.610 -2.956 -14.672 1.00 94.00 195 ALA A N 1
ATOM 1524 C CA . ALA A 1 195 ? 12.303 -4.356 -14.913 1.00 94.00 195 ALA A CA 1
ATOM 1525 C C . ALA A 1 195 ? 13.561 -5.210 -15.112 1.00 94.00 195 ALA A C 1
ATOM 1527 O O . ALA A 1 195 ? 13.603 -6.361 -14.682 1.00 94.00 195 ALA A O 1
ATOM 1528 N N . GLU A 1 196 ? 14.593 -4.667 -15.748 1.00 93.25 196 GLU A N 1
ATOM 1529 C CA . GLU A 1 196 ? 15.886 -5.324 -15.878 1.00 93.25 196 GLU A CA 1
ATOM 1530 C C . GLU A 1 196 ? 16.567 -5.491 -14.521 1.00 93.25 196 GLU A C 1
ATOM 1532 O O . GLU A 1 196 ? 16.942 -6.611 -14.180 1.00 93.25 196 GLU A O 1
ATOM 1537 N N . THR A 1 197 ? 16.652 -4.413 -13.738 1.00 93.88 197 THR A N 1
ATOM 1538 C CA . THR A 1 197 ? 17.247 -4.411 -12.394 1.00 93.88 197 THR A CA 1
ATOM 1539 C C . THR A 1 197 ? 16.580 -5.457 -11.509 1.00 93.88 197 THR A C 1
ATOM 1541 O O . THR A 1 197 ? 17.251 -6.339 -10.981 1.00 93.88 197 THR A O 1
ATOM 1544 N N . ALA A 1 198 ? 15.248 -5.433 -11.423 1.00 93.25 198 ALA A N 1
ATOM 1545 C CA . ALA A 1 198 ? 14.485 -6.339 -10.573 1.00 93.25 198 ALA A CA 1
ATOM 1546 C C . ALA A 1 198 ? 14.630 -7.822 -10.958 1.00 93.25 198 ALA A C 1
ATOM 1548 O O . ALA A 1 198 ? 14.440 -8.700 -10.119 1.00 93.25 198 ALA A O 1
ATOM 1549 N N . ASN A 1 199 ? 14.961 -8.118 -12.217 1.00 90.88 199 ASN A N 1
ATOM 1550 C CA . ASN A 1 199 ? 15.091 -9.481 -12.735 1.00 90.88 199 ASN A CA 1
ATOM 1551 C C . ASN A 1 199 ? 16.547 -9.942 -12.903 1.00 90.88 199 ASN A C 1
ATOM 1553 O O . ASN A 1 199 ? 16.760 -11.008 -13.487 1.00 90.88 199 ASN A O 1
ATOM 1557 N N . ASN A 1 200 ? 17.539 -9.153 -12.481 1.00 89.88 200 ASN A N 1
ATOM 1558 C CA . ASN A 1 200 ? 18.948 -9.457 -12.709 1.00 89.88 200 ASN A CA 1
ATOM 1559 C C . ASN A 1 200 ? 19.733 -9.542 -11.394 1.00 89.88 200 ASN A C 1
ATOM 1561 O O . ASN A 1 200 ? 19.869 -8.551 -10.679 1.00 89.88 200 ASN A O 1
ATOM 1565 N N . PHE A 1 201 ? 20.308 -10.716 -11.120 1.00 88.50 201 PHE A N 1
ATOM 1566 C CA . PHE A 1 201 ? 21.107 -10.971 -9.919 1.00 88.50 201 PHE A CA 1
ATOM 1567 C C . PHE A 1 201 ? 22.325 -10.043 -9.796 1.00 88.50 201 PHE A C 1
ATOM 1569 O O . PHE A 1 201 ? 22.625 -9.569 -8.708 1.00 88.50 201 PHE A O 1
ATOM 1576 N N . TYR A 1 202 ? 22.999 -9.704 -10.897 1.00 88.19 202 TYR A N 1
ATOM 1577 C CA . TYR A 1 202 ? 24.159 -8.808 -10.854 1.00 88.19 202 TYR A CA 1
ATOM 1578 C C . TYR A 1 202 ? 23.800 -7.354 -10.523 1.00 88.19 202 TYR A C 1
ATOM 1580 O O . TYR A 1 202 ? 24.684 -6.590 -10.144 1.00 88.19 202 TYR A O 1
ATOM 1588 N N . LEU A 1 203 ? 22.529 -6.965 -10.674 1.00 88.69 203 LEU A N 1
ATOM 1589 C CA . LEU A 1 203 ? 22.054 -5.615 -10.361 1.00 88.69 203 LEU A CA 1
ATOM 1590 C C . LEU A 1 203 ? 21.361 -5.543 -8.995 1.00 88.69 203 LEU A C 1
ATOM 1592 O O . LEU A 1 203 ? 21.601 -4.603 -8.243 1.00 88.69 203 LEU A O 1
ATOM 1596 N N . ALA A 1 204 ? 20.510 -6.519 -8.676 1.00 87.25 204 ALA A N 1
ATOM 1597 C CA . ALA A 1 204 ? 19.690 -6.526 -7.463 1.00 87.25 204 ALA A CA 1
ATOM 1598 C C . ALA A 1 204 ? 20.207 -7.461 -6.351 1.00 87.25 204 ALA A C 1
ATOM 1600 O O . ALA A 1 204 ? 19.690 -7.422 -5.236 1.00 87.25 204 ALA A O 1
ATOM 1601 N N . GLY A 1 205 ? 21.216 -8.296 -6.620 1.00 87.56 205 GLY A N 1
ATOM 1602 C CA . GLY A 1 205 ? 21.739 -9.271 -5.662 1.00 87.56 205 GLY A CA 1
ATOM 1603 C C . GLY A 1 205 ? 20.665 -10.256 -5.195 1.00 87.56 205 GLY A C 1
ATOM 1604 O O . GLY A 1 205 ? 19.845 -10.721 -5.988 1.00 87.56 205 GLY A O 1
ATOM 1605 N N . ASP A 1 206 ? 20.642 -10.531 -3.890 1.00 85.50 206 ASP A N 1
ATOM 1606 C CA . ASP A 1 206 ? 19.670 -11.432 -3.252 1.00 85.50 206 ASP A CA 1
ATOM 1607 C C . ASP A 1 206 ? 18.221 -10.912 -3.304 1.00 85.50 206 ASP A C 1
ATOM 1609 O O . ASP A 1 206 ? 17.278 -11.670 -3.082 1.00 85.50 206 ASP A O 1
ATOM 1613 N N . GLU A 1 207 ? 18.020 -9.630 -3.621 1.00 84.00 207 GLU A N 1
ATOM 1614 C CA . GLU A 1 207 ? 16.690 -9.043 -3.797 1.00 84.00 207 GLU A CA 1
ATOM 1615 C C . GLU A 1 207 ? 16.135 -9.224 -5.219 1.00 84.00 207 GLU A C 1
ATOM 1617 O O . GLU A 1 207 ? 14.984 -8.859 -5.484 1.00 84.00 207 GLU A O 1
ATOM 1622 N N . ALA A 1 208 ? 16.928 -9.779 -6.144 1.00 86.94 208 ALA A N 1
ATOM 1623 C CA . ALA A 1 208 ? 16.473 -10.078 -7.494 1.00 86.94 208 ALA A CA 1
ATOM 1624 C C . ALA A 1 208 ? 15.311 -11.083 -7.465 1.00 86.94 208 ALA A C 1
ATOM 1626 O O . ALA A 1 208 ? 15.355 -12.110 -6.789 1.00 86.94 208 ALA A O 1
ATOM 1627 N N . ARG A 1 209 ? 14.281 -10.842 -8.284 1.00 83.00 209 ARG A N 1
ATOM 1628 C CA . ARG A 1 209 ? 13.139 -11.759 -8.441 1.00 83.00 209 ARG A CA 1
ATOM 1629 C C . ARG A 1 209 ? 13.577 -13.145 -8.916 1.00 83.00 209 ARG A C 1
ATOM 1631 O O . ARG A 1 209 ? 12.977 -14.157 -8.555 1.00 83.00 209 ARG A O 1
ATOM 1638 N N . HIS A 1 210 ? 14.593 -13.175 -9.770 1.00 83.25 210 HIS A N 1
ATOM 1639 C CA . HIS A 1 210 ? 15.131 -14.391 -10.349 1.00 83.25 210 HIS A CA 1
ATOM 1640 C C . HIS A 1 210 ? 16.626 -14.476 -10.069 1.00 83.25 210 HIS A C 1
ATOM 1642 O O . HIS A 1 210 ? 17.384 -13.585 -10.443 1.00 83.25 210 HIS A O 1
ATOM 1648 N N . ALA A 1 211 ? 17.056 -15.603 -9.507 1.00 78.56 211 ALA A N 1
ATOM 1649 C CA . ALA A 1 211 ? 18.463 -15.934 -9.291 1.00 78.56 211 ALA A CA 1
ATOM 1650 C C . ALA A 1 211 ? 19.153 -16.435 -10.578 1.00 78.56 211 ALA A C 1
ATOM 1652 O O . ALA A 1 211 ? 20.019 -17.306 -10.529 1.00 78.56 211 ALA A O 1
ATOM 1653 N N . ASN A 1 212 ? 18.732 -15.947 -11.751 1.00 82.00 212 ASN A N 1
ATOM 1654 C CA . ASN A 1 212 ? 19.327 -16.366 -13.014 1.00 82.00 212 ASN A CA 1
ATOM 1655 C C . ASN A 1 212 ? 20.695 -15.694 -13.185 1.00 82.00 212 ASN A C 1
ATOM 1657 O O . ASN A 1 212 ? 20.790 -14.583 -13.709 1.00 82.00 212 ASN A O 1
ATOM 1661 N N . ILE A 1 213 ? 21.735 -16.393 -12.737 1.00 80.12 213 ILE A N 1
ATOM 1662 C CA . ILE A 1 213 ? 23.136 -15.972 -12.826 1.00 80.12 213 ILE A CA 1
ATOM 1663 C C . ILE A 1 213 ? 23.659 -15.916 -14.267 1.00 80.12 213 ILE A C 1
ATOM 1665 O O . ILE A 1 213 ? 24.646 -15.241 -14.521 1.00 80.12 213 ILE A O 1
ATOM 1669 N N . ASP A 1 214 ? 22.989 -16.561 -15.224 1.00 83.25 214 ASP A N 1
ATOM 1670 C CA . ASP A 1 214 ? 23.408 -16.555 -16.631 1.00 83.25 214 ASP A CA 1
ATOM 1671 C C . ASP A 1 214 ? 22.902 -15.311 -17.382 1.00 83.25 214 ASP A C 1
ATOM 1673 O O . ASP A 1 214 ? 23.315 -15.027 -18.509 1.00 83.25 214 ASP A O 1
ATOM 1677 N N . LYS A 1 215 ? 21.991 -14.539 -16.774 1.00 83.31 215 LYS A N 1
ATOM 1678 C CA . LYS A 1 215 ? 21.431 -13.333 -17.383 1.00 83.31 215 LYS A CA 1
ATOM 1679 C C . LYS A 1 215 ? 22.365 -12.143 -17.167 1.00 83.31 215 LYS A C 1
ATOM 1681 O O . LYS A 1 215 ? 22.311 -11.463 -16.144 1.00 83.31 215 LYS A O 1
ATOM 1686 N N . ILE A 1 216 ? 23.181 -11.842 -18.171 1.00 82.94 216 ILE A N 1
ATOM 1687 C CA . ILE A 1 216 ? 24.066 -10.670 -18.168 1.00 82.94 216 ILE A CA 1
ATOM 1688 C C . ILE A 1 216 ? 23.231 -9.386 -18.379 1.00 82.94 216 ILE A C 1
ATOM 1690 O O . ILE A 1 216 ? 22.384 -9.366 -19.277 1.00 82.94 216 ILE A O 1
ATOM 1694 N N . PRO A 1 217 ? 23.427 -8.321 -17.575 1.00 83.69 217 PRO A N 1
ATOM 1695 C CA . PRO A 1 217 ? 22.772 -7.032 -17.798 1.00 83.69 217 PRO A CA 1
ATOM 1696 C C . PRO A 1 217 ? 23.147 -6.420 -19.152 1.00 83.69 217 PRO A C 1
ATOM 1698 O O . PRO A 1 217 ? 24.270 -6.567 -19.626 1.00 83.69 217 PRO A O 1
ATOM 1701 N N . SER A 1 218 ? 22.246 -5.636 -19.734 1.00 82.62 218 SER A N 1
ATOM 1702 C CA . SER A 1 218 ? 22.415 -4.933 -21.013 1.00 82.62 218 SER A CA 1
ATOM 1703 C C . SER A 1 218 ? 23.432 -3.777 -20.988 1.00 82.62 218 SER A C 1
ATOM 1705 O O . SER A 1 218 ? 23.568 -3.054 -21.972 1.00 82.62 218 SER A O 1
ATOM 1707 N N . GLY A 1 219 ? 24.167 -3.604 -19.884 1.00 76.25 219 GLY A N 1
ATOM 1708 C CA . GLY A 1 219 ? 25.199 -2.577 -19.705 1.00 76.25 219 GLY A CA 1
ATOM 1709 C C . GLY A 1 219 ? 24.699 -1.257 -19.111 1.00 76.25 219 GLY A C 1
ATOM 1710 O O . GLY A 1 219 ? 25.509 -0.372 -18.842 1.00 76.25 219 GLY A O 1
ATOM 1711 N N . ASN A 1 220 ? 23.394 -1.118 -18.865 1.00 77.00 220 ASN A N 1
ATOM 1712 C CA . ASN A 1 220 ? 22.845 0.041 -18.163 1.00 77.00 220 ASN A CA 1
ATOM 1713 C C . ASN A 1 220 ? 23.143 -0.037 -16.657 1.00 77.00 220 ASN A C 1
ATOM 1715 O O . ASN A 1 220 ? 23.095 -1.132 -16.088 1.00 77.00 220 ASN A O 1
ATOM 1719 N N . PRO A 1 221 ? 23.408 1.102 -15.987 1.00 85.06 221 PRO A N 1
ATOM 1720 C CA . PRO A 1 221 ? 23.469 1.115 -14.533 1.00 85.06 221 PRO A CA 1
ATOM 1721 C C . PRO A 1 221 ? 22.123 0.648 -13.965 1.00 85.06 221 PRO A C 1
ATOM 1723 O O . PRO A 1 221 ? 21.066 0.994 -14.498 1.00 85.06 221 PRO A O 1
ATOM 1726 N N . GLY A 1 222 ? 22.163 -0.156 -12.903 1.00 89.06 222 GLY A N 1
ATOM 1727 C CA . GLY A 1 222 ? 20.958 -0.588 -12.198 1.00 89.06 222 GLY A CA 1
ATOM 1728 C C . GLY A 1 222 ? 20.208 0.593 -11.578 1.00 89.06 222 GLY A C 1
ATOM 1729 O O . GLY A 1 222 ? 20.789 1.644 -11.306 1.00 89.06 222 GLY A O 1
ATOM 1730 N N . MET A 1 223 ? 18.910 0.415 -11.358 1.00 94.31 223 MET A N 1
ATOM 1731 C CA . MET A 1 223 ? 18.068 1.368 -10.634 1.00 94.31 223 MET A CA 1
ATOM 1732 C C . MET A 1 223 ? 18.165 1.103 -9.132 1.00 94.31 223 MET A C 1
ATOM 1734 O O . MET A 1 223 ? 18.164 -0.053 -8.737 1.00 94.31 223 MET A O 1
ATOM 1738 N N . SER A 1 224 ? 18.213 2.126 -8.277 1.00 94.00 224 SER A N 1
ATOM 1739 C CA . SER A 1 224 ? 18.173 1.873 -6.824 1.00 94.00 224 SER A CA 1
ATOM 1740 C C . SER A 1 224 ? 16.770 1.446 -6.357 1.00 94.00 224 SER A C 1
ATOM 1742 O O . SER A 1 224 ? 15.772 1.740 -7.020 1.00 94.00 224 SER A O 1
ATOM 1744 N N . VAL A 1 225 ? 16.653 0.808 -5.184 1.00 93.25 225 VAL A N 1
ATOM 1745 C CA . VAL A 1 225 ? 15.339 0.478 -4.588 1.00 93.25 225 VAL A CA 1
ATOM 1746 C C . VAL A 1 225 ? 14.521 1.742 -4.314 1.00 93.25 225 VAL A C 1
ATOM 1748 O O . VAL A 1 225 ? 13.319 1.752 -4.560 1.00 93.25 225 VAL A O 1
ATOM 1751 N N . ALA A 1 226 ? 15.155 2.818 -3.837 1.00 92.12 226 ALA A N 1
ATOM 1752 C CA . ALA A 1 226 ? 14.476 4.082 -3.544 1.00 92.12 226 ALA A CA 1
ATOM 1753 C C . ALA A 1 226 ? 13.878 4.713 -4.812 1.00 92.12 226 ALA A C 1
ATOM 1755 O O . ALA A 1 226 ? 12.704 5.071 -4.829 1.00 92.12 226 ALA A O 1
ATOM 1756 N N . GLU A 1 227 ? 14.665 4.760 -5.884 1.00 94.25 227 GLU A N 1
ATOM 1757 C CA . GLU A 1 227 ? 14.242 5.252 -7.198 1.00 94.25 227 GLU A CA 1
ATOM 1758 C C . GLU A 1 227 ? 13.145 4.371 -7.813 1.00 94.25 227 GLU A C 1
ATOM 1760 O O . GLU A 1 227 ? 12.126 4.867 -8.292 1.00 94.25 227 GLU A O 1
ATOM 1765 N N . SER A 1 228 ? 13.305 3.047 -7.723 1.00 95.50 228 SER A N 1
ATOM 1766 C CA . SER A 1 228 ? 12.286 2.085 -8.156 1.00 95.50 228 SER A CA 1
ATOM 1767 C C . SER A 1 228 ? 10.976 2.300 -7.401 1.00 95.50 228 SER A C 1
ATOM 1769 O O . SER A 1 228 ? 9.901 2.314 -7.996 1.00 95.50 228 SER A O 1
ATOM 1771 N N . LYS A 1 229 ? 11.056 2.491 -6.081 1.00 94.50 229 LYS A N 1
ATOM 1772 C CA . LYS A 1 229 ? 9.895 2.731 -5.226 1.00 94.50 229 LYS A CA 1
ATOM 1773 C C . LYS A 1 229 ? 9.182 4.018 -5.621 1.00 94.50 229 LYS A C 1
ATOM 1775 O O . LYS A 1 229 ? 7.963 3.990 -5.74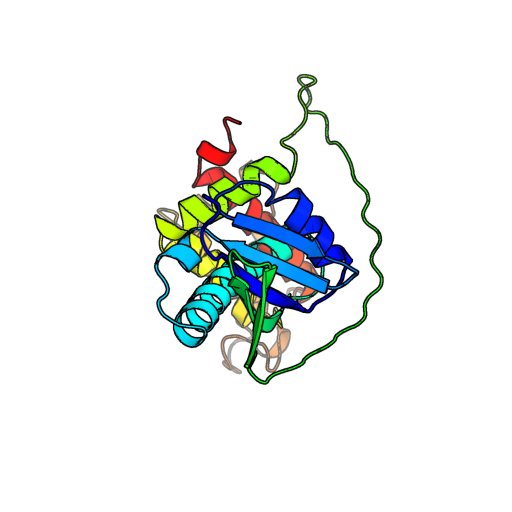0 1.00 94.50 229 LYS A O 1
ATOM 1780 N N . GLU A 1 230 ? 9.912 5.107 -5.847 1.00 92.88 230 GLU A N 1
ATOM 1781 C CA . GLU A 1 230 ? 9.340 6.391 -6.265 1.00 92.88 230 GLU A CA 1
ATOM 1782 C C . GLU A 1 230 ? 8.529 6.253 -7.562 1.00 92.88 230 GLU A C 1
ATOM 1784 O O . GLU A 1 230 ? 7.352 6.618 -7.596 1.00 92.88 230 GLU A O 1
ATOM 1789 N N . ILE A 1 231 ? 9.113 5.626 -8.589 1.00 95.75 231 ILE A N 1
ATOM 1790 C CA . ILE A 1 231 ? 8.449 5.402 -9.882 1.00 95.75 231 ILE A CA 1
ATOM 1791 C C . ILE A 1 231 ? 7.211 4.512 -9.717 1.00 95.75 231 ILE A C 1
ATOM 1793 O O . ILE A 1 231 ? 6.119 4.860 -10.173 1.00 95.75 231 ILE A O 1
ATOM 1797 N N . ILE A 1 232 ? 7.358 3.359 -9.059 1.00 97.25 232 ILE A N 1
ATOM 1798 C CA . ILE A 1 232 ? 6.276 2.375 -8.945 1.00 97.25 232 ILE A CA 1
ATOM 1799 C C . ILE A 1 232 ? 5.135 2.886 -8.060 1.00 97.25 232 ILE A C 1
ATOM 1801 O O . ILE A 1 232 ? 3.970 2.657 -8.384 1.00 97.25 232 ILE A O 1
ATOM 1805 N N . PHE A 1 233 ? 5.429 3.621 -6.986 1.00 94.62 233 PHE A N 1
ATOM 1806 C CA . PHE A 1 233 ? 4.398 4.197 -6.118 1.00 94.62 233 PHE A CA 1
ATOM 1807 C C . PHE A 1 233 ? 3.671 5.355 -6.812 1.00 94.62 233 PHE A C 1
ATOM 1809 O O . PHE A 1 233 ? 2.451 5.467 -6.680 1.00 94.62 233 PHE A O 1
ATOM 1816 N N . GLY A 1 234 ? 4.381 6.173 -7.599 1.00 93.19 234 GLY A N 1
ATOM 1817 C CA . GLY A 1 234 ? 3.763 7.200 -8.441 1.00 93.19 234 GLY A CA 1
ATOM 1818 C C . GLY A 1 234 ? 2.789 6.602 -9.460 1.00 93.19 234 GLY A C 1
ATOM 1819 O O . GLY A 1 234 ? 1.648 7.052 -9.576 1.00 93.19 234 GLY A O 1
ATOM 1820 N N . ILE A 1 235 ? 3.199 5.522 -10.132 1.00 96.50 235 ILE A N 1
ATOM 1821 C CA . ILE A 1 235 ? 2.346 4.771 -11.063 1.00 96.50 235 ILE A CA 1
ATOM 1822 C C . ILE A 1 235 ? 1.140 4.152 -10.345 1.00 96.50 235 ILE A C 1
ATOM 1824 O O . ILE A 1 235 ? 0.025 4.245 -10.854 1.00 96.50 235 ILE A O 1
ATOM 1828 N N . ALA A 1 236 ? 1.332 3.559 -9.162 1.00 95.25 236 ALA A N 1
ATOM 1829 C CA . ALA A 1 236 ? 0.250 2.972 -8.371 1.00 95.25 236 ALA A CA 1
ATOM 1830 C C . ALA A 1 236 ? -0.812 4.003 -7.974 1.00 95.25 236 ALA A C 1
ATOM 1832 O O . ALA A 1 236 ? -2.006 3.730 -8.111 1.00 95.25 236 ALA A O 1
ATOM 1833 N N . ARG A 1 237 ? -0.390 5.198 -7.546 1.00 91.50 237 ARG A N 1
ATOM 1834 C CA . ARG A 1 237 ? -1.302 6.299 -7.211 1.00 91.50 237 ARG A CA 1
ATOM 1835 C C . ARG A 1 237 ? -2.142 6.718 -8.421 1.00 91.50 237 ARG A C 1
ATOM 1837 O O . ARG A 1 237 ? -3.367 6.700 -8.348 1.00 91.50 237 ARG A O 1
ATOM 1844 N N . ALA A 1 238 ? -1.493 6.992 -9.553 1.00 91.50 238 ALA A N 1
ATOM 1845 C CA . ALA A 1 238 ? -2.182 7.389 -10.781 1.00 91.50 238 ALA A CA 1
ATOM 1846 C C . ALA A 1 238 ? -3.084 6.276 -11.344 1.00 91.50 238 ALA A C 1
ATOM 1848 O O . ALA A 1 238 ? -4.115 6.546 -11.963 1.00 91.50 238 ALA A O 1
ATOM 1849 N N . TRP A 1 239 ? -2.713 5.008 -11.147 1.00 94.00 239 TRP A N 1
ATOM 1850 C CA . TRP A 1 239 ? -3.534 3.881 -11.574 1.00 94.00 239 TRP A CA 1
ATOM 1851 C C . TRP A 1 239 ? -4.809 3.768 -10.743 1.00 94.00 239 TRP A C 1
ATOM 1853 O O . TRP A 1 239 ? -5.872 3.590 -11.330 1.00 94.00 239 TRP A O 1
ATOM 1863 N N . LEU A 1 240 ? -4.730 3.934 -9.416 1.00 90.69 240 LEU A N 1
ATOM 1864 C CA . LEU A 1 240 ? -5.911 3.963 -8.546 1.00 90.69 240 LEU A CA 1
ATOM 1865 C C . LEU A 1 240 ? -6.901 5.039 -8.999 1.00 90.69 240 LEU A C 1
ATOM 1867 O O . LEU A 1 240 ? -8.077 4.735 -9.199 1.00 90.69 240 LEU A O 1
ATOM 1871 N N . GLU A 1 241 ? -6.412 6.256 -9.242 1.00 85.88 241 GLU A N 1
ATOM 1872 C CA . GLU A 1 241 ? -7.207 7.370 -9.775 1.00 85.88 241 GLU A CA 1
ATOM 1873 C C . GLU A 1 241 ? -7.838 7.032 -11.132 1.00 85.88 241 GLU A C 1
ATOM 1875 O O . GLU A 1 241 ? -8.975 7.406 -11.403 1.00 85.88 241 GLU A O 1
ATOM 1880 N N . TYR A 1 242 ? -7.128 6.301 -11.994 1.00 86.38 242 TYR A N 1
ATOM 1881 C CA . TYR A 1 242 ? -7.626 5.881 -13.303 1.00 86.38 242 TYR A CA 1
ATOM 1882 C C . TYR A 1 242 ? -8.734 4.818 -13.224 1.00 86.38 242 TYR A C 1
ATOM 1884 O O . TYR A 1 242 ? -9.719 4.920 -13.956 1.00 86.38 242 TYR A O 1
ATOM 1892 N N . VAL A 1 243 ? -8.589 3.802 -12.364 1.00 85.56 243 VAL A N 1
ATOM 1893 C CA . VAL A 1 243 ? -9.528 2.662 -12.297 1.00 85.56 243 VAL A CA 1
ATOM 1894 C C . VAL A 1 243 ? -10.712 2.882 -11.364 1.00 85.56 243 VAL A C 1
ATOM 1896 O O . VAL A 1 243 ? -11.694 2.148 -11.447 1.00 85.56 243 VAL A O 1
ATOM 1899 N N . SER A 1 244 ? -10.650 3.893 -10.502 1.00 76.38 244 SER A N 1
ATOM 1900 C CA . SER A 1 244 ? -11.765 4.304 -9.658 1.00 76.38 244 SER A CA 1
ATOM 1901 C C . SER A 1 244 ? -12.165 5.732 -10.034 1.00 76.38 244 SER A C 1
ATOM 1903 O O . SER A 1 244 ? -11.699 6.677 -9.410 1.00 76.38 244 SER A O 1
ATOM 1905 N N . PRO A 1 245 ? -13.039 5.936 -11.043 1.00 62.28 245 PRO A N 1
ATOM 1906 C CA . PRO A 1 245 ? -13.479 7.271 -11.466 1.00 62.28 245 PRO A CA 1
ATOM 1907 C C . PRO A 1 245 ? -14.211 8.051 -10.368 1.00 62.28 245 PRO A C 1
ATOM 1909 O O . PRO A 1 245 ? -14.312 9.271 -10.435 1.00 62.28 245 PRO A O 1
ATOM 1912 N N . SER A 1 246 ? -14.700 7.367 -9.327 1.00 55.50 246 SER A N 1
ATOM 1913 C CA . SER A 1 246 ? -15.162 8.006 -8.088 1.00 55.50 246 SER A CA 1
ATOM 1914 C C . SER A 1 246 ? -14.060 8.772 -7.346 1.00 55.50 246 SER A C 1
ATOM 1916 O O . SER A 1 246 ? -14.386 9.563 -6.476 1.00 55.50 246 SER A O 1
ATOM 1918 N N . LEU A 1 247 ? -12.785 8.563 -7.692 1.00 55.50 247 LEU A N 1
ATOM 1919 C CA . LEU A 1 247 ? -11.639 9.373 -7.269 1.00 55.50 247 LEU A CA 1
ATOM 1920 C C . LEU A 1 247 ? -11.388 10.585 -8.182 1.00 55.50 247 LEU A C 1
ATOM 1922 O O . LEU A 1 247 ? -10.532 11.390 -7.852 1.00 55.50 247 LEU A O 1
ATOM 1926 N N . GLN A 1 248 ? -12.082 10.712 -9.321 1.00 43.03 248 GLN A N 1
ATOM 1927 C CA . GLN A 1 248 ? -11.912 11.813 -10.286 1.00 43.03 248 GLN A CA 1
ATOM 1928 C C . GLN A 1 248 ? -13.037 12.865 -10.226 1.00 43.03 248 GLN A C 1
ATOM 1930 O O . GLN A 1 248 ? -12.883 13.934 -10.803 1.00 43.03 248 GLN A O 1
ATOM 1935 N N . ASN A 1 249 ? -14.170 12.567 -9.570 1.00 32.50 249 ASN A N 1
ATOM 1936 C CA . ASN A 1 249 ? -15.401 13.382 -9.581 1.00 32.50 249 ASN A CA 1
ATOM 1937 C C . ASN A 1 249 ? -15.889 13.806 -8.175 1.00 32.50 249 ASN A C 1
ATOM 1939 O O . ASN A 1 249 ? -17.094 13.942 -7.949 1.00 32.50 249 ASN A O 1
ATOM 1943 N N . THR A 1 250 ? -14.975 14.002 -7.230 1.00 36.75 250 THR A N 1
ATOM 1944 C CA . THR A 1 250 ? -15.236 14.611 -5.907 1.00 36.75 250 THR A CA 1
ATOM 1945 C C . THR A 1 250 ? -14.225 15.704 -5.649 1.00 36.75 250 THR A C 1
ATOM 1947 O O . THR A 1 250 ? -14.541 16.580 -4.821 1.00 36.75 250 THR A O 1
#

pLDDT: mean 81.06, std 19.13, range [24.88, 97.75]

Secondary structure (DSSP, 8-state):
----EEEEEEES-HHHHHHHHHH-BSSSEEEEEETTEEEEEEGGGGG--SHHHHHHHHHHHHHHHHHHHHHHT-SPPPEEEEEEEE-TTS-EEEEE-S----------------B-TTS-B---HHHHHHHHHHHHHH-HHHHHHHHHHT-SS--HHHHHHHHHHHHTTSSSHHHHHHHHHHTTS--HHHHHHHHHHHT-HHHHGGG-S---TT----SPPPPPHHHHHHHHHHHHHHHHHHH-GGGT--

Foldseek 3Di:
DDAKFKKWWKDFDPLLLVQVQLQAPDPAWHWDDDPNTIIIGHPVCVPDPDFVSVQVVVVLVQLLSLLLSLLPSVGAGMDTFWMWIQHPVRDIDIDGDDDDDYDDDDDDDDPDQDQDPVRHTPDDSRQLSVLLVVVLVVDVLSVVSSNLSNDRDQFLQSLVVLVCSLCVVDPHVVRVQCVCVVVVLDHPVVVVLSVLQQQACVRRPPSRPDPPPVDDGPPDHHDDSVRSSSSSSSSSVVSSCVVRVSNVPD

Sequence (250 aa):
MTDSTWLAKLTGDSLTLQCLQGMFSDQELLLKNESGDWFLQAKEFQDCRDSGEVYETARELLVLLNGVAALYCNAGPIGLCSVRMKHVDGHLSSTVFGQIRARMGVQVFLKATVIGADGQEILEPVHASRAIMRAASQDVRIHKLLEYLSQESQNYASLYKIYELICGGFATVEAFHKWVTERNLSSVSDLRRFAETANNFYLAGDEARHANIDKIPSGNPGMSVAESKEIIFGIARAWLEYVSPSLQNT